Protein AF-R1FHX3-F1 (afdb_monomer_lite)

Radius of gyration: 27.89 Å; chains: 1; bounding box: 114×46×82 Å

Secondary structure (DSSP, 8-state):
-HHHHHHHHHHHHHHHHHS-HHHHHHHHHHHHHHHHHHHHHHHHHHHT-HHHHHHHHHSTTHHHHHHHHHHHHHIIIIIIIHHHHHHHHHSBTTTBPPB--TTS-TTB-----HHHHHHHHHHHHHHHHHHHHHHHHSTT-HHHHTTGGGS-GGG--HHHHH---HHHIIIIIIGGGHHHHHHH---HHHHHHHHHHHHHHHHHTT-GGGHHHHTTS-TTBPPHHHHHHHHHSTTS----SSB-HHHHHHHTTGGGTSPPPPP-----------S-----------------------------------------PPPPPP------------

pLDDT: mean 77.89, std 23.52, range [29.5, 98.25]

Organism: Emiliania huxleyi (NCBI:txid2903)

Sequence (334 aa):
MGVLFAAFACLTLMDAMWVDEALHERLALEGMMMAVSMLLLTALFECFSLSSVRHLRSMAGGKDLYQQGWWCNLYNAILIGVPMYVSVCSFPNFFIRRGAGPGGVEWSAGSLDVGEVTVTVLLHSLVYYLFHAAFHKVPGLFFVHQFHHRFRGRSVSPSTALAVSPLEFLLAYITAFGPGMVLFKPSRATLQASLVVVMGLNLLMHFPPVEDASRWLPRILVGTADHLSHHKHPGHKFSGHTLSYDYFAERLQLRALLPRPRPLCATVAQPRAGAGACQMRGEGPRRSLNGDYIVSGLRRGPVWPRTARHVKLGLRMMKPPDCSPVSVRQANLA

Foldseek 3Di:
DVVVVVVLVVLLVVLVVQDDPVLLVVLLVVLVVLLVVLLVVLVVLLVVLVQLLVVQCPDDCSVVLLVLLQVQSNCLSNVPRSSLSSSQLSDDPQQADFAQDVPRPRHDLHDADVVLLVVLLVQLQVQLLVLQLCLQFPPPNVVQAVSLLVQADSNQTSSSLSRGDNSCCVRNPSCSSVVSRRPVRYGNNSVSSSSVLQSVLQSQLRRVVCLVVQVPDDLQFRGVVNSNVCRHPPQQARGGRGTRVSVVCVVVVVVVVGRHRDDPDPPPPDPPPDDDDDDDDDDDDDDDDDDDDDPDDDDDDDDDDPPDDDDDDDDDDDDDDDDDDDDDDDDDDD

Structure (mmCIF, N/CA/C/O backbone):
data_AF-R1FHX3-F1
#
_entry.id   AF-R1FHX3-F1
#
loop_
_atom_site.group_PDB
_atom_site.id
_atom_site.type_symbol
_atom_site.label_atom_id
_atom_site.label_alt_id
_atom_site.label_comp_id
_atom_site.label_asym_id
_atom_site.label_entity_id
_atom_site.label_seq_id
_atom_site.pdbx_PDB_ins_code
_atom_site.Cartn_x
_atom_site.Cartn_y
_atom_site.Cartn_z
_atom_site.occupancy
_atom_site.B_iso_or_equiv
_atom_site.auth_seq_id
_atom_site.auth_comp_id
_atom_site.auth_asym_id
_atom_site.auth_atom_id
_atom_site.pdbx_PDB_model_num
ATOM 1 N N . MET A 1 1 ? 13.080 -11.836 13.623 1.00 49.12 1 MET A N 1
ATOM 2 C CA . MET A 1 1 ? 13.522 -10.460 13.300 1.00 49.12 1 MET A CA 1
ATOM 3 C C . MET A 1 1 ? 14.961 -10.429 12.809 1.00 49.12 1 MET A C 1
ATOM 5 O O . MET A 1 1 ? 15.153 -10.001 11.684 1.00 49.12 1 MET A O 1
ATOM 9 N N . GLY A 1 2 ? 15.940 -10.950 13.564 1.00 52.81 2 GLY A N 1
ATOM 10 C CA . GLY A 1 2 ? 17.355 -10.929 13.152 1.00 52.81 2 GLY A CA 1
ATOM 11 C C . GLY A 1 2 ? 17.646 -11.522 11.765 1.00 52.81 2 GLY A C 1
ATOM 12 O O . GLY A 1 2 ? 18.381 -10.916 11.007 1.00 52.81 2 GLY A O 1
ATOM 13 N N . VAL A 1 3 ? 17.005 -12.636 11.388 1.00 54.72 3 VAL A N 1
ATOM 14 C CA . VAL A 1 3 ? 17.244 -13.299 10.087 1.00 54.72 3 VAL A CA 1
ATOM 15 C C . VAL A 1 3 ? 16.726 -12.490 8.892 1.00 54.72 3 VAL A C 1
ATOM 17 O O . VAL A 1 3 ? 17.441 -12.341 7.913 1.00 54.72 3 VAL A O 1
ATOM 20 N N . LEU A 1 4 ? 15.517 -11.920 8.971 1.00 54.53 4 LEU A N 1
ATOM 21 C CA . LEU A 1 4 ? 14.979 -11.063 7.901 1.00 54.53 4 LEU A CA 1
ATOM 22 C C . LEU A 1 4 ? 15.788 -9.770 7.763 1.00 54.53 4 LEU A C 1
ATOM 24 O O . LEU A 1 4 ? 16.046 -9.325 6.653 1.00 54.53 4 LEU A O 1
ATOM 28 N N . PHE A 1 5 ? 16.222 -9.200 8.889 1.00 55.31 5 PHE A N 1
ATOM 29 C CA . PHE A 1 5 ? 17.060 -8.003 8.899 1.00 55.31 5 PHE A CA 1
ATOM 30 C C . PHE A 1 5 ? 18.466 -8.286 8.352 1.00 55.31 5 PHE A C 1
ATOM 32 O O . PHE A 1 5 ? 19.018 -7.458 7.641 1.00 55.31 5 PHE A O 1
ATOM 39 N N . ALA A 1 6 ? 19.021 -9.467 8.635 1.00 58.88 6 ALA A N 1
ATOM 40 C CA . ALA A 1 6 ? 20.295 -9.916 8.083 1.00 58.88 6 ALA A CA 1
ATOM 41 C C . ALA A 1 6 ? 20.196 -10.207 6.581 1.00 58.88 6 ALA A C 1
ATOM 43 O O . ALA A 1 6 ? 21.047 -9.755 5.830 1.00 58.88 6 ALA A O 1
ATOM 44 N N . ALA A 1 7 ? 19.138 -10.885 6.123 1.00 67.12 7 ALA A N 1
ATOM 45 C CA . ALA A 1 7 ? 18.900 -11.111 4.697 1.00 67.12 7 ALA A CA 1
ATOM 46 C C . ALA A 1 7 ? 18.725 -9.786 3.938 1.00 67.12 7 ALA A C 1
ATOM 48 O O . ALA A 1 7 ? 19.284 -9.617 2.859 1.00 67.12 7 ALA A O 1
ATOM 49 N N . PHE A 1 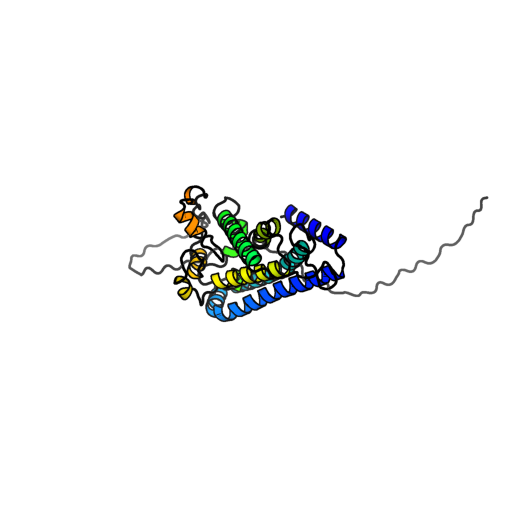8 ? 18.012 -8.828 4.535 1.00 64.06 8 PHE A N 1
ATOM 50 C CA . PHE A 1 8 ? 17.883 -7.471 4.013 1.00 64.06 8 PHE A CA 1
ATOM 51 C C . PHE A 1 8 ? 19.230 -6.743 3.958 1.00 64.06 8 PHE A C 1
ATOM 53 O O . PHE A 1 8 ? 19.601 -6.253 2.900 1.00 64.06 8 PHE A O 1
ATOM 60 N N . ALA A 1 9 ? 19.990 -6.733 5.057 1.00 64.62 9 ALA A N 1
ATOM 61 C CA . ALA A 1 9 ? 21.311 -6.112 5.101 1.00 64.62 9 ALA A CA 1
ATOM 62 C C . ALA A 1 9 ? 22.268 -6.742 4.074 1.00 64.62 9 ALA A C 1
ATOM 64 O O . ALA A 1 9 ? 23.009 -6.027 3.406 1.00 64.62 9 ALA A O 1
ATOM 65 N N . CYS A 1 10 ? 22.216 -8.064 3.896 1.00 68.94 10 CYS A N 1
ATOM 66 C CA . CYS A 1 10 ? 22.974 -8.766 2.865 1.00 68.94 10 CYS A CA 1
ATOM 67 C C . CYS A 1 10 ? 22.542 -8.345 1.459 1.00 68.94 10 CYS A C 1
ATOM 69 O O . CYS A 1 10 ? 23.411 -8.043 0.652 1.00 68.94 10 CYS A O 1
ATOM 71 N N . LEU A 1 11 ? 21.239 -8.264 1.171 1.00 66.81 11 LEU A N 1
ATOM 72 C CA . LEU A 1 11 ? 20.748 -7.801 -0.129 1.00 66.81 11 LEU A CA 1
ATOM 73 C C . LEU A 1 11 ? 21.176 -6.360 -0.414 1.00 66.81 11 LEU A C 1
ATOM 75 O O . LEU A 1 11 ? 21.698 -6.108 -1.491 1.00 66.81 11 LEU A O 1
ATOM 79 N N . THR A 1 12 ? 21.058 -5.444 0.552 1.00 63.31 12 THR A N 1
ATOM 80 C CA . THR A 1 12 ? 21.489 -4.046 0.374 1.00 63.31 12 THR A CA 1
ATOM 81 C C . THR A 1 12 ? 23.003 -3.909 0.219 1.00 63.31 12 THR A C 1
ATOM 83 O O . THR A 1 12 ? 23.466 -3.056 -0.532 1.00 63.31 12 THR A O 1
ATOM 86 N N . LEU A 1 13 ? 23.786 -4.742 0.915 1.00 65.56 13 LEU A N 1
ATOM 87 C CA . LEU A 1 13 ? 25.244 -4.764 0.769 1.00 65.56 13 LEU A CA 1
ATOM 88 C C . LEU A 1 13 ? 25.654 -5.335 -0.590 1.00 65.56 13 LEU A C 1
ATOM 90 O O . LEU A 1 13 ? 26.559 -4.800 -1.219 1.00 65.56 13 LEU A O 1
ATOM 94 N N . MET A 1 14 ? 24.977 -6.384 -1.062 1.00 67.88 14 MET A N 1
ATOM 95 C CA . MET A 1 14 ? 25.202 -6.931 -2.402 1.00 67.88 14 MET A CA 1
ATOM 96 C C . MET A 1 14 ? 24.849 -5.908 -3.487 1.00 67.88 14 MET A C 1
ATOM 98 O O . MET A 1 14 ? 25.597 -5.769 -4.450 1.00 67.88 14 MET A O 1
ATOM 102 N N . ASP A 1 15 ? 23.771 -5.152 -3.285 1.00 63.03 15 ASP A N 1
ATOM 103 C CA . ASP A 1 15 ? 23.345 -4.051 -4.151 1.00 63.03 15 ASP A CA 1
ATOM 104 C C . ASP A 1 15 ? 24.405 -2.955 -4.272 1.00 63.03 15 ASP A C 1
ATOM 106 O O . ASP A 1 15 ? 24.793 -2.570 -5.375 1.00 63.03 15 ASP A O 1
ATOM 110 N N . ALA A 1 16 ? 24.925 -2.492 -3.131 1.00 61.19 16 ALA A N 1
ATOM 111 C CA . ALA A 1 16 ? 25.949 -1.452 -3.075 1.00 61.19 16 ALA A CA 1
ATOM 112 C C . ALA A 1 16 ? 27.266 -1.869 -3.753 1.00 61.19 16 ALA A C 1
ATOM 114 O O . ALA A 1 16 ? 28.069 -1.015 -4.114 1.00 61.19 16 ALA A O 1
ATOM 115 N N . MET A 1 17 ? 27.498 -3.173 -3.926 1.00 66.31 17 MET A N 1
ATOM 116 C CA . MET A 1 17 ? 28.693 -3.699 -4.586 1.00 66.31 17 MET A CA 1
ATOM 117 C C . MET A 1 17 ? 28.540 -3.874 -6.103 1.00 66.31 17 MET A C 1
ATOM 119 O O . MET A 1 17 ? 29.552 -4.033 -6.782 1.00 66.31 17 MET A O 1
ATOM 123 N N . TRP A 1 18 ? 27.314 -3.901 -6.635 1.00 67.31 18 TRP A N 1
ATOM 124 C CA . TRP A 1 18 ? 27.041 -4.295 -8.028 1.00 67.31 18 TRP A CA 1
ATOM 125 C C . TRP A 1 18 ? 26.431 -3.195 -8.899 1.00 67.31 18 TRP A C 1
ATOM 127 O O . TRP A 1 18 ? 26.366 -3.353 -10.120 1.00 67.31 18 TRP A O 1
ATOM 137 N N . VAL A 1 19 ? 25.982 -2.096 -8.297 1.00 68.31 19 VAL A N 1
ATOM 138 C CA . VAL A 1 19 ? 25.275 -1.021 -8.994 1.00 68.31 19 VAL A CA 1
ATOM 139 C C . VAL A 1 19 ? 26.173 0.201 -9.153 1.00 68.31 19 VAL A C 1
ATOM 141 O O . VAL A 1 19 ? 26.831 0.621 -8.207 1.00 68.31 19 VAL A O 1
ATOM 144 N N . ASP A 1 20 ? 26.169 0.783 -10.354 1.00 82.00 20 ASP A N 1
ATOM 145 C CA . ASP A 1 20 ? 26.769 2.093 -10.623 1.00 82.00 20 ASP A CA 1
ATOM 146 C C . ASP A 1 20 ? 26.206 3.145 -9.651 1.00 82.00 20 ASP A C 1
ATOM 148 O O . ASP A 1 20 ? 24.987 3.257 -9.487 1.00 82.00 20 ASP A O 1
ATOM 152 N N . GLU A 1 21 ? 27.084 3.924 -9.017 1.00 84.94 21 GLU A N 1
ATOM 153 C CA . GLU A 1 21 ? 26.735 4.953 -8.032 1.00 84.94 21 GLU A CA 1
ATOM 154 C C . GLU A 1 21 ? 25.660 5.905 -8.578 1.00 84.94 21 GLU A C 1
ATOM 156 O O . GLU A 1 21 ? 24.655 6.163 -7.911 1.00 84.94 21 GLU A O 1
ATOM 161 N N . ALA A 1 22 ? 25.783 6.311 -9.847 1.00 86.56 22 ALA A N 1
ATOM 162 C CA . ALA A 1 22 ? 24.816 7.191 -10.501 1.00 86.56 22 ALA A CA 1
ATOM 163 C C . ALA A 1 22 ? 23.419 6.555 -10.646 1.00 86.56 22 ALA A C 1
ATOM 165 O O . ALA A 1 22 ? 22.391 7.239 -10.555 1.00 86.56 22 ALA A O 1
ATOM 166 N N . LEU A 1 23 ? 23.350 5.238 -10.869 1.00 83.75 23 LEU A N 1
ATOM 167 C CA . LEU A 1 23 ? 22.079 4.518 -10.893 1.00 83.75 23 LEU A CA 1
ATOM 168 C C . LEU A 1 23 ? 21.494 4.406 -9.484 1.00 83.75 23 LEU A C 1
ATOM 170 O O . LEU A 1 23 ? 20.292 4.626 -9.314 1.00 83.75 23 LEU A O 1
ATOM 174 N N . HIS A 1 24 ? 22.323 4.097 -8.488 1.00 87.62 24 HIS A N 1
ATOM 175 C CA . HIS A 1 24 ? 21.888 3.990 -7.098 1.00 87.62 24 HIS A CA 1
ATOM 176 C C . HIS A 1 24 ? 21.271 5.305 -6.606 1.00 87.62 24 HIS A C 1
ATOM 178 O O . HIS A 1 24 ? 20.155 5.302 -6.081 1.00 87.62 24 HIS A O 1
ATOM 184 N N . GLU A 1 25 ? 21.934 6.438 -6.855 1.00 90.50 25 GLU A N 1
ATOM 185 C CA . GLU A 1 25 ? 21.420 7.770 -6.519 1.00 90.50 25 GLU A CA 1
ATOM 186 C C . GLU A 1 25 ? 20.072 8.058 -7.191 1.00 90.50 25 GLU A C 1
ATOM 188 O O . GLU A 1 25 ? 19.131 8.530 -6.544 1.00 90.50 25 GLU A O 1
ATOM 193 N N . ARG A 1 26 ? 19.937 7.722 -8.480 1.00 90.81 26 ARG A N 1
ATOM 194 C CA . ARG A 1 26 ? 18.677 7.889 -9.217 1.00 90.81 26 ARG A CA 1
ATOM 195 C C . ARG A 1 26 ? 17.552 7.039 -8.625 1.00 90.81 26 ARG A C 1
ATOM 197 O O . ARG A 1 26 ? 16.441 7.540 -8.453 1.00 90.81 26 ARG A O 1
ATOM 204 N N . LEU A 1 27 ? 17.817 5.768 -8.320 1.00 91.94 27 LEU A N 1
ATOM 205 C CA . LEU A 1 27 ? 16.825 4.874 -7.717 1.00 91.94 27 LEU A CA 1
ATOM 206 C C . LEU A 1 27 ? 16.439 5.334 -6.307 1.00 91.94 27 LEU A C 1
ATOM 208 O O . LEU A 1 27 ? 15.259 5.286 -5.952 1.00 91.94 27 LEU A O 1
ATOM 212 N N . ALA A 1 28 ? 17.400 5.827 -5.523 1.00 94.38 28 ALA A N 1
ATOM 213 C CA . ALA A 1 28 ? 17.147 6.384 -4.199 1.00 94.38 28 ALA A CA 1
ATOM 214 C C . ALA A 1 28 ? 16.268 7.640 -4.278 1.00 94.38 28 ALA A C 1
ATOM 216 O O . ALA A 1 28 ? 15.314 7.769 -3.507 1.00 94.38 28 ALA A O 1
ATOM 217 N N . LEU A 1 29 ? 16.528 8.529 -5.244 1.00 95.88 29 LEU A N 1
ATOM 218 C CA . LEU A 1 29 ? 15.695 9.704 -5.494 1.00 95.88 29 LEU A CA 1
ATOM 219 C C . LEU A 1 29 ? 14.265 9.308 -5.883 1.00 95.88 29 LEU A C 1
ATOM 221 O O . LEU A 1 29 ? 13.309 9.864 -5.349 1.00 95.88 29 LEU A O 1
ATOM 225 N N . GLU A 1 30 ? 14.096 8.324 -6.766 1.00 94.75 30 GLU A N 1
ATOM 226 C CA . GLU A 1 30 ? 12.774 7.812 -7.145 1.00 94.75 30 GLU A CA 1
ATOM 227 C C . GLU A 1 30 ? 12.018 7.193 -5.974 1.00 94.75 30 GLU A C 1
ATOM 229 O O . GLU A 1 30 ? 10.853 7.530 -5.750 1.00 94.75 30 GLU A O 1
ATOM 234 N N . GLY A 1 31 ? 12.683 6.343 -5.191 1.00 96.25 31 GLY A N 1
ATOM 235 C CA . GLY A 1 31 ? 12.107 5.791 -3.969 1.00 96.25 31 GLY A CA 1
ATOM 236 C C . GLY A 1 31 ? 11.695 6.901 -2.999 1.00 96.25 31 GLY A C 1
ATOM 237 O O . GLY A 1 31 ? 10.594 6.859 -2.446 1.00 96.25 31 GLY A O 1
ATOM 238 N N . MET A 1 32 ? 12.534 7.928 -2.829 1.00 98.00 32 MET A N 1
ATOM 239 C CA . MET A 1 32 ? 12.235 9.078 -1.974 1.00 98.00 32 MET A CA 1
ATOM 240 C C . MET A 1 32 ? 11.032 9.874 -2.484 1.00 98.00 32 MET A C 1
ATOM 242 O O . MET A 1 32 ? 10.163 10.230 -1.689 1.00 98.00 32 MET A O 1
ATOM 246 N N . MET A 1 33 ? 10.933 10.116 -3.796 1.00 97.12 33 MET A N 1
ATOM 247 C CA . MET A 1 33 ? 9.768 10.770 -4.397 1.00 97.12 33 MET A CA 1
ATOM 248 C C . MET A 1 33 ? 8.490 9.984 -4.096 1.00 97.12 33 MET A C 1
ATOM 250 O O . MET A 1 33 ? 7.524 10.569 -3.614 1.00 97.12 33 MET A O 1
ATOM 254 N N . MET A 1 34 ? 8.504 8.659 -4.273 1.00 97.00 34 MET A N 1
ATOM 255 C CA . MET A 1 34 ? 7.362 7.796 -3.950 1.00 97.00 34 MET A CA 1
ATOM 256 C C . MET A 1 34 ? 6.976 7.872 -2.464 1.00 97.00 34 MET A C 1
ATOM 258 O O . MET A 1 34 ? 5.797 8.031 -2.136 1.00 97.00 34 MET A O 1
ATOM 262 N N . ALA A 1 35 ? 7.960 7.816 -1.561 1.00 97.69 35 ALA A N 1
ATOM 263 C CA . ALA A 1 35 ? 7.740 7.917 -0.119 1.00 97.69 35 ALA A CA 1
ATOM 264 C C . ALA A 1 35 ? 7.155 9.282 0.286 1.00 97.69 35 ALA A C 1
ATOM 266 O O . ALA A 1 35 ? 6.196 9.351 1.057 1.00 97.69 35 ALA A O 1
ATOM 267 N N . VAL A 1 36 ? 7.686 10.379 -0.258 1.00 97.94 36 VAL A N 1
ATOM 268 C CA . VAL A 1 36 ? 7.183 11.733 0.012 1.00 97.94 36 VAL A CA 1
ATOM 269 C C . VAL A 1 36 ? 5.780 11.913 -0.563 1.00 97.94 36 VAL A C 1
ATOM 271 O O . VAL A 1 36 ? 4.902 12.413 0.141 1.00 97.94 36 VAL A O 1
ATOM 274 N N . SER A 1 37 ? 5.522 11.456 -1.791 1.00 96.94 37 SER A N 1
ATOM 275 C CA . SER A 1 37 ? 4.187 11.488 -2.397 1.00 96.94 37 SER A CA 1
ATOM 276 C C . SER A 1 37 ? 3.159 10.731 -1.557 1.00 96.94 37 SER A C 1
ATOM 278 O O . SER A 1 37 ? 2.058 11.241 -1.351 1.00 96.94 37 SER A O 1
ATOM 280 N N . MET A 1 38 ? 3.521 9.568 -1.003 1.00 96.75 38 MET A N 1
ATOM 281 C CA . MET A 1 38 ? 2.673 8.827 -0.063 1.00 96.75 38 MET A CA 1
ATOM 282 C C . MET A 1 38 ? 2.320 9.658 1.167 1.00 96.75 38 MET A C 1
ATOM 284 O O . MET A 1 38 ? 1.146 9.766 1.530 1.00 96.75 38 MET A O 1
ATOM 288 N N . LEU A 1 39 ? 3.322 10.252 1.812 1.00 97.94 39 LEU A N 1
ATOM 289 C CA . LEU A 1 39 ? 3.130 11.037 3.031 1.00 97.94 39 LEU A CA 1
ATOM 290 C C . LEU A 1 39 ? 2.289 12.292 2.768 1.00 97.94 39 LEU A C 1
ATOM 292 O O . LEU A 1 39 ? 1.397 12.603 3.559 1.00 97.94 39 LEU A O 1
ATOM 296 N N . LEU A 1 40 ? 2.518 12.972 1.642 1.00 97.62 40 LEU A N 1
ATOM 297 C CA . LEU A 1 40 ? 1.740 14.139 1.227 1.00 97.62 40 LEU A CA 1
ATOM 298 C C . LEU A 1 40 ? 0.290 13.774 0.907 1.00 97.62 40 LEU A C 1
ATOM 300 O O . LEU A 1 40 ? -0.621 14.454 1.376 1.00 97.62 40 LEU A O 1
ATOM 304 N N . LEU A 1 41 ? 0.055 12.685 0.169 1.00 96.62 41 LEU A N 1
ATOM 305 C CA . LEU A 1 41 ? -1.301 12.224 -0.135 1.00 96.62 41 LEU A CA 1
ATOM 306 C C . LEU A 1 41 ? -2.043 11.803 1.140 1.00 96.62 41 LEU A C 1
ATOM 308 O O . LEU A 1 41 ? -3.213 12.136 1.321 1.00 96.62 41 LEU A O 1
ATOM 312 N N . THR A 1 42 ? -1.340 11.144 2.062 1.00 97.62 42 THR A N 1
ATOM 313 C CA . THR A 1 42 ? -1.873 10.802 3.386 1.00 97.62 42 THR A CA 1
ATOM 314 C C . THR A 1 42 ? -2.265 12.058 4.155 1.00 97.62 42 THR A C 1
ATOM 316 O O . THR A 1 42 ? -3.370 12.126 4.685 1.00 97.62 42 THR A O 1
ATOM 319 N N . ALA A 1 43 ? -1.397 13.075 4.188 1.00 97.81 43 ALA A N 1
ATOM 320 C CA . ALA A 1 43 ? -1.673 14.345 4.858 1.00 97.81 43 ALA A CA 1
ATOM 321 C C . ALA A 1 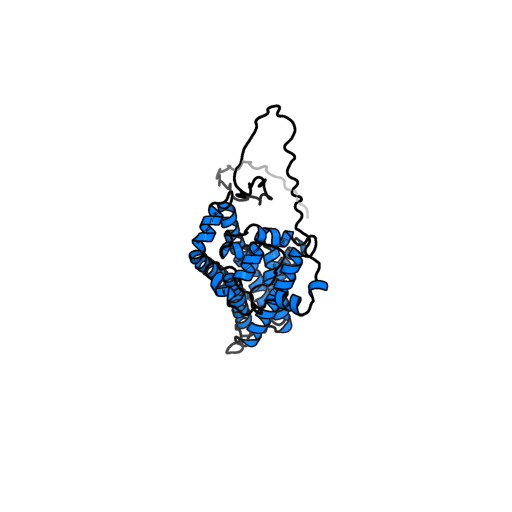43 ? -2.866 15.075 4.231 1.00 97.81 43 ALA A C 1
ATOM 323 O O . ALA A 1 43 ? -3.711 15.600 4.954 1.00 97.81 43 ALA A O 1
ATOM 324 N N . LEU A 1 44 ? -2.978 15.049 2.901 1.00 96.81 44 LEU A N 1
ATOM 325 C CA . LEU A 1 44 ? -4.116 15.611 2.185 1.00 96.81 44 LEU A CA 1
ATOM 326 C C . LEU A 1 44 ? -5.426 14.928 2.598 1.00 96.81 44 LEU A C 1
ATOM 328 O O . LEU A 1 44 ? -6.376 15.613 2.967 1.00 96.81 44 LEU A O 1
ATOM 332 N N . PHE A 1 45 ? -5.476 13.594 2.599 1.00 96.69 45 PHE A N 1
ATOM 333 C CA . PHE A 1 45 ? -6.664 12.842 3.024 1.00 96.69 45 PHE A CA 1
ATOM 334 C C . PHE A 1 45 ? -6.971 13.062 4.517 1.00 96.69 45 PHE A C 1
ATOM 336 O O . PHE A 1 45 ? -8.140 13.124 4.921 1.00 96.69 45 PHE A O 1
ATOM 343 N N . GLU A 1 46 ? -5.937 13.229 5.344 1.00 96.81 46 GLU A N 1
ATOM 344 C CA . GLU A 1 46 ? -6.070 13.531 6.770 1.00 96.81 46 GLU A CA 1
ATOM 345 C C . GLU A 1 46 ? -6.803 14.861 7.006 1.00 96.81 46 GLU A C 1
ATOM 347 O O . GLU A 1 46 ? -7.655 14.943 7.895 1.00 96.81 46 GLU A O 1
ATOM 352 N N . CYS A 1 47 ? -6.543 15.879 6.174 1.00 96.94 47 CYS A N 1
ATOM 353 C CA . CYS A 1 47 ? -7.222 17.181 6.229 1.00 96.94 47 CYS A CA 1
ATOM 354 C C . CYS A 1 47 ? -8.740 17.081 6.012 1.00 96.94 47 CYS A C 1
ATOM 356 O O . CYS A 1 47 ? -9.489 17.915 6.517 1.00 96.94 47 CYS A O 1
ATOM 358 N N . PHE A 1 48 ? -9.211 16.043 5.320 1.00 96.44 48 PHE A N 1
ATOM 359 C CA . PHE A 1 48 ? -10.639 15.764 5.146 1.00 96.44 48 PHE A CA 1
ATOM 360 C C . PHE A 1 48 ? -11.206 14.829 6.230 1.00 96.44 48 PHE A C 1
ATOM 362 O O . PHE A 1 48 ? -12.415 14.633 6.310 1.00 96.44 48 PHE A O 1
ATOM 369 N N . SER A 1 49 ? -10.353 14.285 7.103 1.00 95.38 49 SER A N 1
ATOM 370 C CA . SER A 1 49 ? -10.712 13.325 8.159 1.00 95.38 49 SER A CA 1
ATOM 371 C C . SER A 1 49 ? -10.529 13.899 9.573 1.00 95.38 49 SER A C 1
ATOM 373 O O . SER A 1 49 ? -10.349 13.161 10.545 1.00 95.38 49 SER A O 1
ATOM 375 N N . LEU A 1 50 ? -10.585 15.231 9.720 1.00 95.19 50 LEU A N 1
ATOM 376 C CA . LEU A 1 50 ? -10.306 15.929 10.985 1.00 95.19 50 LEU A CA 1
ATOM 377 C C . LEU A 1 50 ? -11.239 15.532 12.134 1.00 95.19 50 LEU A C 1
ATOM 379 O O . LEU A 1 50 ? -10.840 15.619 13.295 1.00 95.19 50 LEU A O 1
ATOM 383 N N . SER A 1 51 ? -12.468 15.101 11.843 1.00 94.31 51 SER A N 1
ATOM 384 C CA . SER A 1 51 ? -13.395 14.586 12.857 1.00 94.31 51 SER A CA 1
ATOM 385 C C . SER A 1 51 ? -12.836 13.331 13.538 1.00 94.31 51 SER A C 1
ATOM 387 O O . SER A 1 51 ? -12.769 13.296 14.770 1.00 94.31 51 SER A O 1
ATOM 389 N N . SER A 1 52 ? -12.340 12.362 12.761 1.00 94.06 52 SER A N 1
ATOM 390 C CA . SER A 1 52 ? -11.667 11.159 13.271 1.00 94.06 52 SER A CA 1
ATOM 391 C C . SER A 1 52 ? -10.400 11.506 14.053 1.00 94.06 52 SER A C 1
ATOM 393 O O . SER A 1 52 ? -10.173 10.970 15.138 1.00 94.06 52 SER A O 1
ATOM 395 N N . VAL A 1 53 ? -9.604 12.465 13.564 1.00 95.69 53 VAL A N 1
ATOM 396 C CA . VAL A 1 53 ? -8.375 12.916 14.245 1.00 95.69 53 VAL A CA 1
ATOM 397 C C . VAL A 1 53 ? -8.679 13.560 15.595 1.00 95.69 53 VAL A C 1
ATOM 399 O O . VAL A 1 53 ? -8.032 13.246 16.597 1.00 95.69 53 VAL A O 1
ATOM 402 N N . ARG A 1 54 ? -9.668 14.460 15.649 1.00 96.19 54 ARG A N 1
ATOM 403 C CA . ARG A 1 54 ? -10.104 15.101 16.900 1.00 96.19 54 ARG A CA 1
ATOM 404 C C . ARG A 1 54 ? -10.614 14.061 17.889 1.00 96.19 54 ARG A C 1
ATOM 406 O O . ARG A 1 54 ? -10.239 14.122 19.059 1.00 96.19 54 ARG A O 1
ATOM 413 N N . HIS A 1 55 ? -11.400 13.094 17.415 1.00 95.38 55 HIS A N 1
ATOM 414 C CA . HIS A 1 55 ? -11.884 12.002 18.249 1.00 95.38 55 HIS A CA 1
ATOM 415 C C . HIS A 1 55 ? -10.722 11.185 18.827 1.00 95.38 55 HIS A C 1
ATOM 417 O O . HIS A 1 55 ? -10.602 11.094 20.049 1.00 95.38 55 HIS A O 1
ATOM 423 N N . LEU A 1 56 ? -9.802 10.702 17.986 1.00 95.19 56 LEU A N 1
ATOM 424 C CA . LEU A 1 56 ? -8.623 9.958 18.431 1.00 95.19 56 LEU A CA 1
ATOM 425 C C . LEU A 1 56 ? -7.822 10.736 19.476 1.00 95.19 56 LEU A C 1
ATOM 427 O O . LEU A 1 56 ? -7.526 10.214 20.547 1.00 95.19 56 LEU A O 1
ATOM 431 N N . ARG A 1 57 ? -7.506 12.004 19.202 1.00 96.44 57 ARG A N 1
ATOM 432 C CA . ARG A 1 57 ? -6.694 12.838 20.102 1.00 96.44 57 ARG A CA 1
ATOM 433 C C . ARG A 1 57 ? -7.387 13.180 21.421 1.00 96.44 57 ARG A C 1
ATOM 435 O O . ARG A 1 57 ? -6.692 13.596 22.348 1.00 96.44 57 ARG A O 1
ATOM 442 N N . SER A 1 58 ? -8.709 13.034 21.499 1.00 96.06 58 SER A N 1
ATOM 443 C CA . SER A 1 58 ? -9.483 13.237 22.729 1.00 96.06 58 SER A CA 1
ATOM 444 C C . SER A 1 58 ? -9.439 12.030 23.675 1.00 96.06 58 SER A C 1
ATOM 446 O O . SER A 1 58 ? -9.654 12.187 24.874 1.00 96.06 58 SER A O 1
ATOM 448 N N . MET A 1 59 ? -9.110 10.836 23.165 1.00 94.56 59 MET A N 1
ATOM 449 C CA . MET A 1 59 ? -8.982 9.624 23.976 1.00 94.56 59 MET A CA 1
ATOM 450 C C . MET A 1 59 ? -7.738 9.668 24.878 1.00 94.56 59 MET A C 1
ATOM 452 O O . MET A 1 59 ? -6.721 10.287 24.546 1.00 94.56 59 MET A O 1
ATOM 456 N N . ALA A 1 60 ? -7.775 8.947 26.002 1.00 94.50 60 ALA A N 1
ATOM 457 C CA . ALA A 1 60 ? -6.616 8.786 26.880 1.00 94.50 60 ALA A CA 1
ATOM 458 C C . ALA A 1 60 ? -5.426 8.164 26.117 1.00 94.50 60 ALA A C 1
ATOM 460 O O . ALA A 1 60 ? -5.539 7.082 25.545 1.00 94.50 60 ALA A O 1
ATOM 461 N N . GLY A 1 61 ? -4.285 8.863 26.079 1.00 94.75 61 GLY A N 1
ATOM 462 C CA . GLY A 1 61 ? -3.104 8.459 25.296 1.00 94.75 61 GLY A CA 1
ATOM 463 C C . GLY A 1 61 ? -3.243 8.633 23.773 1.00 94.75 61 GLY A C 1
ATOM 464 O O . GLY A 1 61 ? -2.336 8.273 23.024 1.00 94.75 61 GLY A O 1
ATOM 465 N N . GLY A 1 62 ? -4.351 9.205 23.295 1.00 95.44 62 GLY A N 1
ATOM 466 C CA . GLY A 1 62 ? -4.660 9.330 21.871 1.00 95.44 62 GLY A CA 1
ATOM 467 C C . GLY A 1 62 ? -3.726 10.260 21.094 1.00 95.44 62 GLY A C 1
ATOM 468 O O . GLY A 1 62 ? -3.442 10.008 19.927 1.00 95.44 62 GLY A O 1
ATOM 469 N N . LYS A 1 63 ? -3.186 11.306 21.737 1.00 96.88 63 LYS A N 1
ATOM 470 C CA . LYS A 1 63 ? -2.178 12.197 21.128 1.00 96.88 63 LYS A CA 1
ATOM 471 C C . LYS A 1 63 ? -0.878 11.451 20.813 1.00 96.88 63 LYS A C 1
ATOM 473 O O . LYS A 1 63 ? -0.369 11.570 19.702 1.00 96.88 63 LYS A O 1
ATOM 478 N N . ASP A 1 64 ? -0.393 10.651 21.761 1.00 97.00 64 ASP A N 1
ATOM 479 C CA . ASP A 1 64 ? 0.819 9.845 21.586 1.00 97.00 64 ASP A CA 1
ATOM 480 C C . ASP A 1 64 ? 0.602 8.760 20.532 1.00 97.00 64 ASP A C 1
ATOM 482 O O . ASP A 1 64 ? 1.492 8.480 19.731 1.00 97.00 64 ASP A O 1
ATOM 486 N N . LEU A 1 65 ? -0.591 8.156 20.514 1.00 95.69 65 LEU A N 1
ATOM 487 C CA . LEU A 1 65 ? -0.964 7.149 19.525 1.00 95.69 65 LEU A CA 1
ATOM 488 C C . LEU A 1 65 ? -1.052 7.747 18.111 1.00 95.69 65 LEU A C 1
ATOM 490 O O . LEU A 1 65 ? -0.548 7.153 17.163 1.00 95.69 65 LEU A O 1
ATOM 494 N N . TYR A 1 66 ? -1.612 8.950 17.972 1.00 97.38 66 TYR A N 1
ATOM 495 C CA . TYR A 1 66 ? -1.634 9.690 16.709 1.00 97.38 66 TYR A CA 1
ATOM 496 C C . TYR A 1 66 ? -0.221 10.017 16.204 1.00 97.38 66 TYR A C 1
ATOM 498 O O . TYR A 1 66 ? 0.093 9.800 15.035 1.00 97.38 66 TYR A O 1
ATOM 506 N N . GLN A 1 67 ? 0.660 10.483 17.095 1.00 97.69 67 GLN A N 1
ATOM 507 C CA . GLN A 1 67 ? 2.058 10.752 16.753 1.00 97.69 67 GLN A CA 1
ATOM 508 C C . GLN A 1 67 ? 2.808 9.472 16.356 1.00 97.69 67 GLN A C 1
ATOM 510 O O . GLN A 1 67 ? 3.584 9.493 15.402 1.00 97.69 67 GLN A O 1
ATOM 515 N N . GLN A 1 68 ? 2.555 8.356 17.049 1.00 96.81 68 GLN A N 1
ATOM 516 C CA . GLN A 1 68 ? 3.084 7.043 16.666 1.00 96.81 68 GLN A CA 1
ATOM 517 C C . GLN A 1 68 ? 2.640 6.653 15.254 1.00 96.81 68 GLN A C 1
ATOM 519 O O . GLN A 1 68 ? 3.458 6.128 14.509 1.00 96.81 68 GLN A O 1
ATOM 524 N N . GLY A 1 69 ? 1.394 6.949 14.871 1.00 96.81 69 GLY A N 1
ATOM 525 C CA . GLY A 1 69 ? 0.896 6.676 13.523 1.00 96.81 69 GLY A CA 1
ATOM 526 C C . GLY A 1 69 ? 1.727 7.361 12.437 1.00 96.81 69 GLY A C 1
ATOM 527 O O . GLY A 1 69 ? 2.275 6.702 11.556 1.00 96.81 69 GLY A O 1
ATOM 528 N N . TRP A 1 70 ? 1.924 8.675 12.567 1.00 98.19 70 TRP A N 1
ATOM 529 C CA . TRP A 1 70 ? 2.777 9.440 11.653 1.00 98.19 70 TRP A CA 1
ATOM 530 C C . TRP A 1 70 ? 4.231 8.976 11.650 1.00 98.19 70 TRP A C 1
ATOM 532 O O . TRP A 1 70 ? 4.845 8.888 10.587 1.00 98.19 70 TRP A O 1
ATOM 542 N N . TRP A 1 71 ? 4.778 8.656 12.823 1.00 98.06 71 TRP A N 1
ATOM 543 C CA . TRP A 1 71 ? 6.147 8.161 12.919 1.00 98.06 71 TRP A CA 1
ATOM 544 C C . TRP A 1 71 ? 6.319 6.813 12.217 1.00 98.06 71 TRP A C 1
ATOM 546 O O . TRP A 1 71 ? 7.294 6.628 11.495 1.00 98.06 71 TRP A O 1
ATOM 556 N N . CYS A 1 72 ? 5.360 5.897 12.368 1.00 97.50 72 CYS A N 1
ATOM 557 C CA . CYS A 1 72 ? 5.358 4.628 11.648 1.00 97.50 72 CYS A CA 1
ATOM 558 C C . CYS A 1 72 ? 5.279 4.835 10.134 1.00 97.50 72 CYS A C 1
ATOM 560 O O . CYS A 1 72 ? 6.040 4.197 9.415 1.00 97.50 72 CYS A O 1
ATOM 562 N N . ASN A 1 73 ? 4.441 5.755 9.648 1.00 98.06 73 ASN A N 1
ATOM 563 C CA . ASN A 1 73 ? 4.361 6.052 8.214 1.00 98.06 73 ASN A CA 1
ATOM 564 C C . ASN A 1 73 ? 5.688 6.590 7.673 1.00 98.06 73 ASN A C 1
ATOM 566 O O . ASN A 1 73 ? 6.163 6.111 6.649 1.00 98.06 73 ASN A O 1
ATOM 570 N N . LEU A 1 74 ? 6.313 7.537 8.380 1.00 98.25 74 LEU A N 1
ATOM 571 C CA . LEU A 1 74 ? 7.617 8.083 8.003 1.00 98.25 74 LEU A CA 1
ATOM 572 C C . LEU A 1 74 ? 8.696 6.992 7.997 1.00 98.25 74 LEU A C 1
ATOM 574 O O . LEU A 1 74 ? 9.432 6.852 7.023 1.00 98.25 74 LEU A O 1
ATOM 578 N N . TYR A 1 75 ? 8.771 6.211 9.077 1.00 97.88 75 TYR A N 1
ATOM 579 C CA . TYR A 1 75 ? 9.748 5.139 9.240 1.00 97.88 75 TYR A CA 1
ATOM 580 C C . TYR A 1 75 ? 9.595 4.078 8.146 1.00 97.88 75 TYR A C 1
ATOM 582 O O . TYR A 1 75 ? 10.563 3.740 7.472 1.00 97.88 75 TYR A O 1
ATOM 590 N N . ASN A 1 76 ? 8.375 3.589 7.927 1.00 97.88 76 ASN A N 1
ATOM 591 C CA . ASN A 1 76 ? 8.100 2.563 6.930 1.00 97.88 76 ASN A CA 1
ATOM 592 C C . ASN A 1 76 ? 8.341 3.088 5.511 1.00 97.88 76 ASN A C 1
ATOM 594 O O . ASN A 1 76 ? 9.025 2.424 4.741 1.00 97.88 76 ASN A O 1
ATOM 598 N N . ALA A 1 77 ? 7.848 4.280 5.163 1.00 97.31 77 ALA A N 1
ATOM 599 C CA . ALA A 1 77 ? 7.993 4.816 3.810 1.00 97.31 77 ALA A CA 1
ATOM 600 C C . ALA A 1 77 ? 9.453 5.152 3.470 1.00 97.31 77 ALA A C 1
ATOM 602 O O . ALA A 1 77 ? 9.940 4.760 2.413 1.00 97.31 77 ALA A O 1
ATOM 603 N N . ILE A 1 78 ? 10.164 5.840 4.370 1.00 97.25 78 ILE A N 1
ATOM 604 C CA . ILE A 1 78 ? 11.519 6.331 4.090 1.00 97.25 78 ILE A CA 1
ATOM 605 C C . ILE A 1 78 ? 12.572 5.274 4.412 1.00 97.25 78 ILE A C 1
ATOM 607 O O . ILE A 1 78 ? 13.368 4.920 3.550 1.00 97.25 78 ILE A O 1
ATOM 611 N N . LEU A 1 79 ? 12.595 4.764 5.645 1.00 95.94 79 LEU A N 1
ATOM 612 C CA . LEU A 1 79 ? 13.706 3.930 6.117 1.00 95.94 79 LEU A CA 1
ATOM 613 C C . LEU A 1 79 ? 13.603 2.471 5.672 1.00 95.94 79 LEU A C 1
ATOM 615 O O . LEU A 1 79 ? 14.615 1.778 5.664 1.00 95.94 79 LEU A O 1
ATOM 619 N N . ILE A 1 80 ? 12.410 2.003 5.299 1.00 95.38 80 ILE A N 1
ATOM 620 C CA . ILE A 1 80 ? 12.220 0.657 4.741 1.00 95.38 80 ILE A CA 1
ATOM 621 C C . ILE A 1 80 ? 11.873 0.736 3.255 1.00 95.38 80 ILE A C 1
ATOM 623 O O . ILE A 1 80 ? 12.489 0.048 2.446 1.00 95.38 80 ILE A O 1
ATOM 627 N N . GLY A 1 81 ? 10.909 1.578 2.885 1.00 96.00 81 GLY A N 1
ATOM 628 C CA . GLY A 1 81 ? 10.388 1.667 1.525 1.00 96.00 81 GLY A CA 1
ATOM 629 C C . GLY A 1 81 ? 11.444 2.082 0.505 1.00 96.00 81 GLY A C 1
ATOM 630 O O . GLY A 1 81 ? 11.579 1.403 -0.510 1.00 96.00 81 GLY A O 1
ATOM 631 N N . VAL A 1 82 ? 12.232 3.129 0.782 1.00 96.50 82 VAL A N 1
ATOM 632 C CA . VAL A 1 82 ? 13.271 3.600 -0.154 1.00 96.50 82 VAL A CA 1
ATOM 633 C C . VAL A 1 82 ? 14.359 2.541 -0.370 1.00 96.50 82 VAL A C 1
ATOM 635 O O . VAL A 1 82 ? 14.566 2.171 -1.526 1.00 96.50 82 VAL A O 1
ATOM 638 N N . PRO A 1 83 ? 14.998 1.964 0.671 1.00 94.00 83 PRO A N 1
ATOM 639 C CA . PRO A 1 83 ? 15.967 0.888 0.460 1.00 94.00 83 PRO A CA 1
ATOM 640 C C . PRO A 1 83 ? 15.396 -0.336 -0.259 1.00 94.00 83 PRO A C 1
ATOM 642 O O . PRO A 1 83 ? 16.080 -0.927 -1.092 1.00 94.00 83 PRO A O 1
ATOM 645 N N . MET A 1 84 ? 14.146 -0.717 0.028 1.00 93.12 84 MET A N 1
ATOM 646 C CA . MET A 1 84 ? 13.499 -1.845 -0.647 1.00 93.12 84 MET A CA 1
ATOM 647 C C . MET A 1 84 ? 13.206 -1.550 -2.116 1.00 93.12 84 MET A C 1
ATOM 649 O O . MET A 1 84 ? 13.384 -2.433 -2.951 1.00 93.12 84 MET A O 1
ATOM 653 N N . TYR A 1 85 ? 12.793 -0.325 -2.443 1.00 94.25 85 TYR A N 1
ATOM 654 C CA . TYR A 1 85 ? 12.603 0.103 -3.826 1.00 94.25 85 TYR A CA 1
ATOM 655 C C . TYR A 1 85 ? 13.918 0.049 -4.607 1.00 94.25 85 TYR A C 1
ATOM 657 O O . TYR A 1 85 ? 13.948 -0.519 -5.699 1.00 94.25 85 TYR A O 1
ATOM 665 N N . VAL A 1 86 ? 14.999 0.584 -4.023 1.00 92.06 86 VAL A N 1
ATOM 666 C CA . VAL A 1 86 ? 16.346 0.510 -4.605 1.00 92.06 86 VAL A CA 1
ATOM 667 C C . VAL A 1 86 ? 16.730 -0.949 -4.825 1.00 92.06 86 VAL A C 1
ATOM 669 O O . VAL A 1 86 ? 16.933 -1.329 -5.969 1.00 92.06 86 VAL A O 1
ATOM 672 N N . SER A 1 87 ? 16.663 -1.779 -3.779 1.00 88.44 87 SER A N 1
ATOM 673 C CA . SER A 1 87 ? 16.987 -3.214 -3.847 1.00 88.44 87 SER A CA 1
ATOM 674 C C . SER A 1 87 ? 16.249 -3.917 -4.985 1.00 88.44 87 SER A C 1
ATOM 676 O O . SER A 1 87 ? 16.849 -4.565 -5.833 1.00 88.44 87 SER A O 1
ATOM 678 N N . VAL A 1 88 ? 14.928 -3.760 -5.065 1.00 89.50 88 VAL A N 1
ATOM 679 C CA . VAL A 1 88 ? 14.122 -4.392 -6.119 1.00 89.50 88 VAL A CA 1
ATOM 680 C C . VAL A 1 88 ? 14.529 -3.914 -7.516 1.00 89.50 88 VAL A C 1
ATOM 682 O O . VAL A 1 88 ? 14.588 -4.721 -8.446 1.00 89.50 88 VAL A O 1
ATOM 685 N N . CYS A 1 89 ? 14.812 -2.620 -7.676 1.00 89.25 89 CYS A N 1
ATOM 686 C CA . CYS A 1 89 ? 15.154 -2.037 -8.971 1.00 89.25 89 CYS A CA 1
ATOM 687 C C . CYS A 1 89 ? 16.617 -2.266 -9.389 1.00 89.25 89 CYS A C 1
ATOM 689 O O . CYS A 1 89 ? 16.931 -2.187 -10.578 1.00 89.25 89 CYS A O 1
ATOM 691 N N . SER A 1 90 ? 17.496 -2.570 -8.440 1.00 84.88 90 SER A N 1
ATOM 692 C CA . SER A 1 90 ? 18.912 -2.870 -8.656 1.00 84.88 90 SER A CA 1
ATOM 693 C C . SER A 1 90 ? 19.183 -4.299 -9.125 1.00 84.88 90 SER A C 1
ATOM 695 O O . SER A 1 90 ? 20.253 -4.557 -9.672 1.00 84.88 90 SER A O 1
ATOM 697 N N . PHE A 1 91 ? 18.217 -5.217 -8.981 1.00 80.88 91 PHE A N 1
ATOM 698 C CA . PHE A 1 91 ? 18.290 -6.588 -9.507 1.00 80.88 91 PHE A CA 1
ATOM 699 C C . PHE A 1 91 ? 17.425 -6.763 -10.770 1.00 80.88 91 PHE A C 1
ATOM 701 O O . PHE A 1 91 ? 16.415 -7.493 -10.757 1.00 80.88 91 PHE A O 1
ATOM 708 N N . PRO A 1 92 ? 17.794 -6.119 -11.897 1.00 70.38 92 PRO A N 1
ATOM 709 C CA . PRO A 1 92 ? 17.091 -6.316 -13.148 1.00 70.38 92 PRO A CA 1
ATOM 710 C C . PRO A 1 92 ? 17.207 -7.776 -13.598 1.00 70.38 92 PRO A C 1
ATOM 712 O O . PRO A 1 92 ? 18.209 -8.444 -13.354 1.00 70.38 92 PRO A O 1
ATOM 715 N N . ASN A 1 93 ? 16.178 -8.259 -14.292 1.00 72.56 93 ASN A N 1
ATOM 716 C CA . ASN A 1 93 ? 15.967 -9.640 -14.748 1.00 72.56 93 ASN A CA 1
ATOM 717 C C . ASN A 1 93 ? 15.454 -10.620 -13.687 1.00 72.56 93 ASN A C 1
ATOM 719 O O . ASN A 1 93 ? 14.880 -11.644 -14.077 1.00 72.56 93 ASN A O 1
ATOM 723 N N . PHE A 1 94 ? 15.585 -10.310 -12.391 1.00 79.94 94 PHE A N 1
ATOM 724 C CA . PHE A 1 94 ? 14.930 -11.088 -11.338 1.00 79.94 94 PHE A CA 1
ATOM 725 C C . PHE A 1 94 ? 13.558 -10.504 -10.984 1.00 79.94 94 PHE A C 1
ATOM 727 O O . PHE A 1 94 ? 12.555 -11.202 -11.127 1.00 79.94 94 PHE A O 1
ATOM 734 N N . PHE A 1 95 ? 13.503 -9.223 -10.599 1.00 83.62 95 PHE A N 1
ATOM 735 C CA . PHE A 1 95 ? 12.254 -8.576 -10.168 1.00 83.62 95 PHE A CA 1
ATOM 736 C C . PHE A 1 95 ? 11.642 -7.624 -11.196 1.00 83.62 95 PHE A C 1
ATOM 738 O O . PHE A 1 95 ? 10.424 -7.475 -11.240 1.00 83.62 95 PHE A O 1
ATOM 745 N N . ILE A 1 96 ? 12.467 -6.973 -12.015 1.00 85.75 96 ILE A N 1
ATOM 746 C CA . ILE A 1 96 ? 12.012 -5.993 -13.008 1.00 85.75 96 ILE A CA 1
ATOM 747 C C . ILE A 1 96 ? 12.671 -6.239 -14.365 1.00 85.75 96 ILE A C 1
ATOM 749 O O . ILE A 1 96 ? 13.805 -6.725 -14.443 1.00 85.75 96 ILE A O 1
ATOM 753 N N . ARG A 1 97 ? 11.973 -5.902 -15.451 1.00 87.31 97 ARG A N 1
ATOM 754 C CA . ARG A 1 97 ? 12.536 -5.933 -16.809 1.00 87.31 97 ARG A CA 1
ATOM 755 C C . ARG A 1 97 ? 13.395 -4.690 -17.040 1.00 87.31 97 ARG A C 1
ATOM 757 O O . ARG A 1 97 ? 12.984 -3.580 -16.698 1.00 87.31 97 ARG A O 1
ATOM 764 N N . ARG A 1 98 ? 14.571 -4.863 -17.658 1.00 75.31 98 ARG A N 1
ATOM 765 C CA . ARG A 1 98 ? 15.401 -3.731 -18.110 1.00 75.31 98 ARG A CA 1
ATOM 766 C C . ARG A 1 98 ? 14.648 -2.923 -19.161 1.00 75.31 98 ARG A C 1
ATOM 768 O O . ARG A 1 98 ? 14.107 -3.487 -20.111 1.00 75.31 98 ARG A O 1
ATOM 775 N N . GLY A 1 99 ? 14.616 -1.606 -18.995 1.00 66.31 99 GLY A N 1
ATOM 776 C CA . GLY A 1 99 ? 14.095 -0.712 -20.018 1.00 66.31 99 GLY A CA 1
ATOM 777 C C . GLY A 1 99 ? 15.182 -0.380 -21.034 1.00 66.31 99 GLY A C 1
ATOM 778 O O . GLY A 1 99 ? 16.221 0.155 -20.655 1.00 66.31 99 GLY A O 1
ATOM 779 N N . ALA A 1 100 ? 14.929 -0.599 -22.323 1.00 57.91 100 ALA A N 1
ATOM 780 C CA . ALA A 1 100 ? 15.777 -0.050 -23.378 1.00 57.91 100 ALA A CA 1
ATOM 781 C C . ALA A 1 100 ? 15.506 1.460 -23.515 1.00 57.91 100 ALA A C 1
ATOM 783 O O . ALA A 1 100 ? 14.428 1.863 -23.952 1.00 57.91 100 ALA A O 1
ATOM 784 N N . GLY A 1 101 ? 16.451 2.301 -23.087 1.00 55.66 101 GLY A N 1
ATOM 785 C CA . GLY A 1 101 ? 16.363 3.747 -23.288 1.00 55.66 101 GLY A CA 1
ATOM 786 C C . GLY A 1 101 ? 16.680 4.159 -24.731 1.00 55.66 101 GLY A C 1
ATOM 787 O O . GLY A 1 101 ? 17.329 3.397 -25.457 1.00 55.66 101 GLY A O 1
ATOM 788 N N . PRO A 1 102 ? 16.288 5.377 -25.155 1.00 44.69 102 PRO A N 1
ATOM 789 C CA . PRO A 1 102 ? 16.790 5.962 -26.396 1.00 44.69 102 PRO A CA 1
ATOM 790 C C . PRO A 1 102 ? 18.326 5.955 -26.378 1.00 44.69 102 PRO A C 1
ATOM 792 O O . PRO A 1 102 ? 18.933 6.462 -25.437 1.00 44.69 102 PRO A O 1
ATOM 795 N N . GLY A 1 103 ? 18.953 5.337 -27.383 1.00 54.06 103 GLY A N 1
ATOM 796 C CA . GLY A 1 103 ? 20.414 5.212 -27.470 1.00 54.06 103 GLY A CA 1
ATOM 797 C C . GLY A 1 103 ? 21.029 3.987 -26.779 1.00 54.06 103 GLY A C 1
ATOM 798 O O . GLY A 1 103 ? 22.242 3.947 -26.615 1.00 54.06 103 GLY A O 1
ATOM 799 N N . GLY A 1 104 ? 20.234 2.988 -26.372 1.00 52.22 104 GLY A N 1
ATOM 800 C CA . GLY A 1 104 ? 20.761 1.727 -25.823 1.00 52.22 104 GLY A CA 1
ATOM 801 C C . GLY A 1 104 ? 21.182 1.795 -24.352 1.00 52.22 104 GLY A C 1
ATOM 802 O O . GLY A 1 104 ? 21.768 0.847 -23.838 1.00 52.22 104 GLY A O 1
ATOM 803 N N . VAL A 1 105 ? 20.859 2.887 -23.652 1.00 54.62 105 VAL A N 1
ATOM 804 C CA . VAL A 1 105 ? 21.089 2.996 -22.207 1.00 54.62 105 VAL A CA 1
ATOM 805 C C . VAL A 1 105 ? 20.131 2.035 -21.490 1.00 54.62 105 VAL A C 1
ATOM 807 O O . VAL A 1 105 ? 18.926 2.286 -21.420 1.00 54.62 105 VAL A O 1
ATOM 810 N N . GLU A 1 106 ? 20.668 0.929 -20.965 1.00 59.72 106 GLU A N 1
ATOM 811 C CA . GLU A 1 106 ? 19.946 -0.200 -20.335 1.00 59.72 106 GLU A CA 1
ATOM 812 C C . GLU A 1 106 ? 19.151 0.151 -19.054 1.00 59.72 106 GLU A C 1
ATOM 814 O O . GLU A 1 106 ? 18.518 -0.718 -18.449 1.00 59.72 106 GLU A O 1
ATOM 819 N N . TRP A 1 107 ? 19.157 1.419 -18.633 1.00 61.62 107 TRP A N 1
ATOM 820 C CA . TRP A 1 107 ? 18.658 1.875 -17.330 1.00 61.62 107 TRP A CA 1
ATOM 821 C C . TRP A 1 107 ? 17.473 2.846 -17.402 1.00 61.62 107 TRP A C 1
ATOM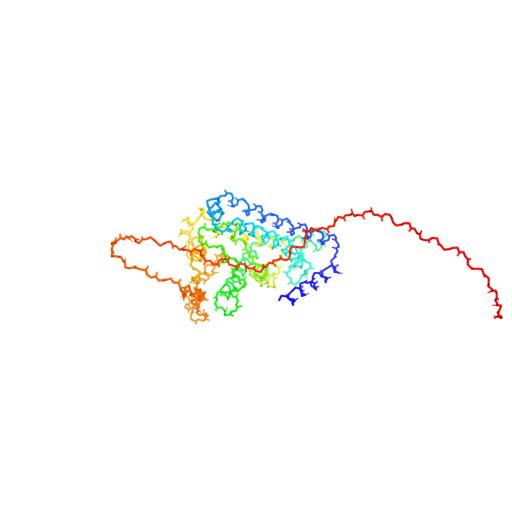 823 O O . TRP A 1 107 ? 17.189 3.562 -16.435 1.00 61.62 107 TRP A O 1
ATOM 833 N N . SER A 1 108 ? 16.763 2.890 -18.534 1.00 69.00 108 SER A N 1
ATOM 834 C CA . SER A 1 108 ? 15.517 3.662 -18.619 1.00 69.00 108 SER A CA 1
ATOM 835 C C . SER A 1 108 ? 14.423 3.057 -17.731 1.00 69.00 108 SER A C 1
ATOM 837 O O . SER A 1 108 ? 14.435 1.864 -17.424 1.00 69.00 108 SER A O 1
ATOM 839 N N . ALA A 1 109 ? 13.433 3.870 -17.349 1.00 74.00 109 ALA A N 1
ATOM 840 C CA . ALA A 1 109 ? 12.284 3.390 -16.580 1.00 74.00 109 ALA A CA 1
ATOM 841 C C . ALA A 1 109 ? 11.440 2.336 -17.339 1.00 74.00 109 ALA A C 1
ATOM 843 O O . ALA A 1 109 ? 10.611 1.651 -16.736 1.00 74.00 109 ALA A O 1
ATOM 844 N N . GLY A 1 110 ? 11.673 2.180 -18.647 1.00 82.25 110 GLY A N 1
ATOM 845 C CA . GLY A 1 110 ? 10.862 1.371 -19.547 1.00 82.25 110 GLY A CA 1
ATOM 846 C C . GLY A 1 110 ? 9.503 2.009 -19.835 1.00 82.25 110 GLY A C 1
ATOM 847 O O . GLY A 1 110 ? 9.179 3.094 -19.351 1.00 82.25 110 GLY A O 1
ATOM 848 N N . SER A 1 111 ? 8.704 1.334 -20.656 1.00 86.75 111 SER A N 1
ATOM 849 C CA . SER A 1 111 ? 7.338 1.753 -20.961 1.00 86.75 111 SER A CA 1
ATOM 850 C C . SER A 1 111 ? 6.380 1.352 -19.844 1.00 86.75 111 SER A C 1
ATOM 852 O O . SER A 1 111 ? 6.493 0.264 -19.276 1.00 86.75 111 SER A O 1
ATOM 854 N N . LEU A 1 112 ? 5.417 2.223 -19.559 1.00 92.56 112 LEU A N 1
ATOM 855 C CA . LEU A 1 112 ? 4.259 1.888 -18.741 1.00 92.56 112 LEU A CA 1
ATOM 856 C C . LEU A 1 112 ? 3.368 0.895 -19.499 1.00 92.56 112 LEU A C 1
ATOM 858 O O . LEU A 1 112 ? 2.987 1.163 -20.637 1.00 92.56 112 LEU A O 1
ATOM 862 N N . ASP A 1 113 ? 3.002 -0.206 -18.849 1.00 94.50 113 ASP A N 1
ATOM 863 C CA . ASP A 1 113 ? 2.042 -1.184 -19.364 1.00 94.50 113 ASP A CA 1
ATOM 864 C C . ASP A 1 113 ? 0.861 -1.321 -18.391 1.00 94.50 113 ASP A C 1
ATOM 866 O O . ASP A 1 113 ? 1.007 -1.769 -17.254 1.00 94.50 113 ASP A O 1
ATOM 870 N N . VAL A 1 114 ? -0.331 -0.919 -18.837 1.00 96.25 114 VAL A N 1
ATOM 871 C CA . VAL A 1 114 ? -1.552 -0.914 -18.012 1.00 96.25 114 VAL A CA 1
ATOM 872 C C . VAL A 1 114 ? -2.024 -2.332 -17.666 1.00 96.25 114 VAL A C 1
ATOM 874 O O . VAL A 1 114 ? -2.586 -2.546 -16.587 1.00 96.25 114 VAL A O 1
ATOM 877 N N . GLY A 1 115 ? -1.787 -3.310 -18.543 1.00 96.44 115 GLY A N 1
ATOM 878 C CA . GLY A 1 115 ? -2.096 -4.714 -18.285 1.00 96.44 115 GLY A CA 1
ATOM 879 C C . GLY A 1 115 ? -1.206 -5.277 -17.179 1.00 96.44 115 GLY A C 1
ATOM 880 O O . GLY A 1 115 ? -1.718 -5.863 -16.220 1.00 96.44 115 GLY A O 1
ATOM 881 N N . GLU A 1 116 ? 0.103 -5.013 -17.256 1.00 95.19 116 GLU A N 1
ATOM 882 C CA . GLU A 1 116 ? 1.065 -5.383 -16.210 1.00 95.19 116 GLU A CA 1
ATOM 883 C C . GLU A 1 116 ? 0.756 -4.673 -14.875 1.00 95.19 116 GLU A C 1
ATOM 885 O O . GLU A 1 116 ? 0.818 -5.311 -13.819 1.00 95.19 116 GLU A O 1
ATOM 890 N N . VAL A 1 117 ? 0.357 -3.390 -14.895 1.00 97.31 117 VAL A N 1
ATOM 891 C CA . VAL A 1 117 ? -0.116 -2.684 -13.684 1.00 97.31 117 VAL A CA 1
ATOM 892 C C . VAL A 1 117 ? -1.315 -3.415 -13.090 1.00 97.31 117 VAL A C 1
ATOM 894 O O . VAL A 1 117 ? -1.320 -3.746 -11.905 1.00 97.31 117 VAL A O 1
ATOM 897 N N . THR A 1 118 ? -2.323 -3.705 -13.911 1.00 97.12 118 THR A N 1
ATOM 898 C CA . THR A 1 118 ? -3.570 -4.329 -13.456 1.00 97.12 118 THR A CA 1
ATOM 899 C C . THR A 1 118 ? -3.300 -5.677 -12.792 1.00 97.12 118 THR A C 1
ATOM 901 O O . THR A 1 118 ? -3.739 -5.904 -11.663 1.00 97.12 118 THR A O 1
ATOM 904 N N . VAL A 1 119 ? -2.533 -6.560 -13.438 1.00 96.75 119 VAL A N 1
ATOM 905 C CA . VAL A 1 119 ? -2.228 -7.881 -12.866 1.00 96.75 119 VAL A CA 1
ATOM 906 C C . VAL A 1 119 ? -1.340 -7.782 -11.623 1.00 96.75 119 VAL A C 1
ATOM 908 O O . VAL A 1 119 ? -1.578 -8.503 -10.653 1.00 96.75 119 VAL A O 1
ATOM 911 N N . THR A 1 120 ? -0.380 -6.851 -11.594 1.00 96.62 120 THR A N 1
ATOM 912 C CA . THR A 1 120 ? 0.483 -6.622 -10.424 1.00 96.62 120 THR A CA 1
ATOM 913 C C . THR A 1 120 ? -0.336 -6.163 -9.221 1.00 96.62 120 THR A C 1
ATOM 915 O O . THR A 1 120 ? -0.193 -6.716 -8.131 1.00 96.62 120 THR A O 1
ATOM 918 N N . VAL A 1 121 ? -1.242 -5.202 -9.414 1.00 98.06 121 VAL A N 1
ATOM 919 C CA . VAL A 1 121 ? -2.125 -4.676 -8.362 1.00 98.06 121 VAL A CA 1
ATOM 920 C C . VAL A 1 121 ? -3.102 -5.755 -7.866 1.00 98.06 121 VAL A C 1
ATOM 922 O O . VAL A 1 121 ? -3.314 -5.885 -6.657 1.00 98.06 121 VAL A O 1
ATOM 925 N N . LEU A 1 122 ? -3.665 -6.573 -8.764 1.00 97.38 122 LEU A N 1
ATOM 926 C CA . LEU A 1 122 ? -4.563 -7.673 -8.389 1.00 97.38 122 LEU A CA 1
ATOM 927 C C . LEU A 1 122 ? -3.842 -8.756 -7.577 1.00 97.38 122 LEU A C 1
ATOM 929 O O . LEU A 1 122 ? -4.344 -9.161 -6.524 1.00 97.38 122 LEU A O 1
ATOM 933 N N . LEU A 1 123 ? -2.654 -9.185 -8.019 1.00 97.25 123 LEU A N 1
ATOM 934 C CA . LEU A 1 123 ? -1.833 -10.150 -7.285 1.00 97.25 123 LEU A CA 1
ATOM 935 C C . LEU A 1 123 ? -1.389 -9.600 -5.933 1.00 97.25 123 LEU A C 1
ATOM 937 O O . LEU A 1 123 ? -1.521 -10.300 -4.929 1.00 97.25 123 LEU A O 1
ATOM 941 N N . HIS A 1 124 ? -0.950 -8.341 -5.885 1.00 97.75 124 HIS A N 1
ATOM 942 C CA . HIS A 1 124 ? -0.636 -7.667 -4.630 1.00 97.75 124 HIS A CA 1
ATOM 943 C C . HIS A 1 124 ? -1.821 -7.728 -3.666 1.00 97.75 124 HIS A C 1
ATOM 945 O O . HIS A 1 124 ? -1.688 -8.169 -2.525 1.00 97.75 124 HIS A O 1
ATOM 951 N N . SER A 1 125 ? -3.015 -7.361 -4.131 1.00 97.75 125 SER A N 1
ATOM 952 C CA . SER A 1 125 ? -4.202 -7.375 -3.284 1.00 97.75 125 SER A CA 1
ATOM 953 C C . SER A 1 125 ? -4.610 -8.782 -2.830 1.00 97.75 125 SER A C 1
ATOM 955 O O . SER A 1 125 ? -5.157 -8.906 -1.732 1.00 97.75 125 SER A O 1
ATOM 957 N N . LEU A 1 126 ? -4.375 -9.823 -3.637 1.00 97.06 126 LEU A N 1
ATOM 958 C CA . LEU A 1 126 ? -4.615 -11.217 -3.248 1.00 97.06 126 LEU A CA 1
ATOM 959 C C . LEU A 1 126 ? -3.638 -11.659 -2.155 1.00 97.06 126 LEU A C 1
ATOM 961 O O . LEU A 1 126 ? -4.048 -12.219 -1.141 1.00 97.06 126 LEU A O 1
ATOM 965 N N . VAL A 1 127 ? -2.346 -11.391 -2.333 1.00 97.25 127 VAL A N 1
ATOM 966 C CA . VAL A 1 127 ? -1.319 -11.774 -1.354 1.00 97.25 127 VAL A CA 1
ATOM 967 C C . VAL A 1 127 ? -1.504 -11.001 -0.049 1.00 97.25 127 VAL A C 1
ATOM 969 O O . VAL A 1 127 ? -1.435 -11.594 1.028 1.00 97.25 127 VAL A O 1
ATOM 972 N N . TYR A 1 128 ? -1.841 -9.710 -0.133 1.00 97.25 128 TYR A N 1
ATOM 973 C CA . TYR A 1 128 ? -2.235 -8.905 1.022 1.00 97.25 128 TYR A CA 1
ATOM 974 C C . TYR A 1 128 ? -3.409 -9.548 1.772 1.00 97.25 128 TYR A C 1
ATOM 976 O O . TYR A 1 128 ? -3.339 -9.713 2.989 1.00 97.25 128 TYR A O 1
ATOM 984 N N . TYR A 1 129 ? -4.464 -9.969 1.060 1.00 96.38 129 TYR A N 1
ATOM 985 C CA . TYR A 1 129 ? -5.605 -10.667 1.662 1.00 96.38 129 TYR A CA 1
ATOM 986 C C . TYR A 1 129 ? -5.172 -11.926 2.423 1.00 96.38 129 TYR A C 1
ATOM 988 O O . TYR A 1 129 ? -5.621 -12.146 3.549 1.00 96.38 129 TYR A O 1
ATOM 996 N N . LEU A 1 130 ? -4.279 -12.733 1.841 1.00 95.62 130 LEU A N 1
ATOM 997 C CA . LEU A 1 130 ? -3.773 -13.947 2.482 1.00 95.62 130 LEU A CA 1
ATOM 998 C C . LEU A 1 130 ? -2.991 -13.632 3.764 1.00 95.62 130 LEU A C 1
ATOM 1000 O O . LEU A 1 130 ? -3.257 -14.255 4.793 1.00 95.62 130 LEU A O 1
ATOM 1004 N N . PHE A 1 131 ? -2.085 -12.649 3.738 1.00 96.50 131 PHE A N 1
ATOM 1005 C CA . PHE A 1 131 ? -1.357 -12.219 4.937 1.00 96.50 131 PHE A CA 1
ATOM 1006 C C . PHE A 1 131 ? -2.296 -11.665 6.005 1.00 96.50 131 PHE A C 1
ATOM 1008 O O . PHE A 1 131 ? -2.229 -12.084 7.160 1.00 96.50 131 PHE A O 1
ATOM 1015 N N . HIS A 1 132 ? -3.212 -10.780 5.622 1.00 95.62 132 HIS A N 1
ATOM 1016 C CA . HIS A 1 132 ? -4.158 -10.168 6.545 1.00 95.62 132 HIS A CA 1
ATOM 1017 C C . HIS A 1 132 ? -5.071 -11.221 7.198 1.00 95.62 132 HIS A C 1
ATOM 1019 O O . HIS A 1 132 ? -5.232 -11.247 8.422 1.00 95.62 132 HIS A O 1
ATOM 1025 N N . ALA A 1 133 ? -5.597 -12.164 6.411 1.00 93.75 133 ALA A N 1
ATOM 1026 C CA . ALA A 1 133 ? -6.356 -13.295 6.931 1.00 93.75 133 ALA A CA 1
ATOM 1027 C C . ALA A 1 133 ? -5.502 -14.177 7.856 1.00 93.75 133 ALA A C 1
ATOM 1029 O O . ALA A 1 133 ? -5.986 -14.597 8.910 1.00 93.75 133 ALA A O 1
ATOM 1030 N N . ALA A 1 134 ? -4.238 -14.436 7.506 1.00 94.31 134 ALA A N 1
ATOM 1031 C CA . ALA A 1 134 ? -3.326 -15.232 8.322 1.00 94.31 134 ALA A CA 1
ATOM 1032 C C . ALA A 1 134 ? -3.031 -14.571 9.675 1.00 94.31 134 ALA A C 1
ATOM 1034 O O . ALA A 1 134 ? -3.094 -15.253 10.698 1.00 94.31 134 ALA A O 1
ATOM 1035 N N . PHE A 1 135 ? -2.800 -13.256 9.717 1.00 94.81 135 PHE A N 1
ATOM 1036 C CA . PHE A 1 135 ? -2.583 -12.523 10.969 1.00 94.81 135 PHE A CA 1
ATOM 1037 C C . PHE A 1 135 ? -3.761 -12.664 11.938 1.00 94.81 135 PHE A C 1
ATOM 1039 O O . PHE A 1 135 ? -3.562 -12.733 13.149 1.00 94.81 135 PHE A O 1
ATOM 1046 N N . HIS A 1 136 ? -4.985 -12.763 11.423 1.00 92.62 136 HIS A N 1
ATOM 1047 C CA . HIS A 1 136 ? -6.175 -12.961 12.249 1.00 92.62 136 HIS A CA 1
ATOM 1048 C C . HIS A 1 136 ? -6.500 -14.424 12.569 1.00 92.62 136 HIS A C 1
ATOM 1050 O O . HIS A 1 136 ? -7.077 -14.697 13.623 1.00 92.62 136 HIS A O 1
ATOM 1056 N N . LYS A 1 137 ? -6.191 -15.363 11.670 1.00 89.81 137 LYS A N 1
ATOM 1057 C CA . LYS A 1 137 ? -6.660 -16.758 11.759 1.00 89.81 137 LYS A CA 1
ATOM 1058 C C . LYS A 1 137 ? -5.606 -17.743 12.252 1.00 89.81 137 LYS A C 1
ATOM 1060 O O . LYS A 1 137 ? -5.971 -18.764 12.832 1.00 89.81 137 LYS A O 1
ATOM 1065 N N . VAL A 1 138 ? -4.322 -17.473 12.027 1.00 90.81 138 VAL A N 1
ATOM 1066 C CA . VAL A 1 138 ? -3.234 -18.382 12.405 1.00 90.81 138 VAL A CA 1
ATOM 1067 C C . VAL A 1 138 ? -2.755 -18.047 13.822 1.00 90.81 138 VAL A C 1
ATOM 1069 O O . VAL A 1 138 ? -2.362 -16.904 14.086 1.00 90.81 138 VAL A O 1
ATOM 1072 N N . PRO A 1 139 ? -2.765 -19.020 14.756 1.00 87.25 139 PRO A N 1
ATOM 1073 C CA . PRO A 1 139 ? -2.270 -18.806 16.108 1.00 87.25 139 PRO A CA 1
ATOM 1074 C C . PRO A 1 139 ? -0.837 -18.275 16.110 1.00 87.25 139 PRO A C 1
ATOM 1076 O O . PRO A 1 139 ? 0.035 -18.798 15.424 1.00 87.25 139 PRO A O 1
ATOM 1079 N N . GLY A 1 140 ? -0.600 -17.231 16.899 1.00 91.69 140 GLY A N 1
ATOM 1080 C CA . GLY A 1 140 ? 0.728 -16.645 17.044 1.00 91.69 140 GLY A CA 1
ATOM 1081 C C . GLY A 1 140 ? 1.133 -15.662 15.947 1.00 91.69 140 GLY A C 1
ATOM 1082 O O . GLY A 1 140 ? 2.221 -15.121 16.066 1.00 91.69 140 GLY A O 1
ATOM 1083 N N . LEU A 1 141 ? 0.300 -15.368 14.937 1.00 94.69 141 LEU A N 1
ATOM 1084 C CA . LEU A 1 141 ? 0.606 -14.325 13.939 1.00 94.69 141 LEU A CA 1
ATOM 1085 C C . LEU A 1 141 ? -0.064 -12.970 14.209 1.00 94.69 141 LEU A C 1
ATOM 1087 O O . LEU A 1 141 ? 0.357 -11.961 13.648 1.00 94.69 141 LEU A O 1
ATOM 1091 N N . PHE A 1 142 ? -1.045 -12.901 15.114 1.00 94.06 142 PHE A N 1
ATOM 1092 C CA . PHE A 1 142 ? -1.762 -11.652 15.410 1.00 94.06 142 PHE A CA 1
ATOM 1093 C C . PHE A 1 142 ? -0.857 -10.520 15.906 1.00 94.06 142 PHE A C 1
ATOM 1095 O O . PHE A 1 142 ? -1.136 -9.355 15.634 1.00 94.06 142 PHE A O 1
ATOM 1102 N N . PHE A 1 143 ? 0.255 -10.833 16.581 1.00 95.56 143 PHE A N 1
ATOM 1103 C CA . PHE A 1 143 ? 1.187 -9.812 17.075 1.00 95.56 143 PHE A CA 1
ATOM 1104 C C . PHE A 1 143 ? 1.741 -8.916 15.954 1.00 95.56 143 PHE A C 1
ATOM 1106 O O . PHE A 1 143 ? 2.065 -7.760 16.217 1.00 95.56 143 PHE A O 1
ATOM 1113 N N . VAL A 1 144 ? 1.824 -9.427 14.716 1.00 95.62 144 VAL A N 1
ATOM 1114 C CA . VAL A 1 144 ? 2.292 -8.669 13.545 1.00 95.62 144 VAL A CA 1
ATOM 1115 C C . VAL A 1 144 ? 1.360 -7.489 13.265 1.00 95.62 144 VAL A C 1
ATOM 1117 O O . VAL A 1 144 ? 1.828 -6.373 13.047 1.00 95.62 144 VAL A O 1
ATOM 1120 N N . HIS A 1 145 ? 0.052 -7.735 13.359 1.00 95.50 145 HIS A N 1
ATOM 1121 C CA . HIS A 1 145 ? -1.026 -6.807 13.011 1.00 95.50 145 HIS A CA 1
ATOM 1122 C C . HIS A 1 145 ? -1.650 -6.106 14.234 1.00 95.50 145 HIS A C 1
ATOM 1124 O O . HIS A 1 145 ? -2.481 -5.204 14.127 1.00 95.50 145 HIS A O 1
ATOM 1130 N N . GLN A 1 146 ? -1.231 -6.489 15.443 1.00 94.00 146 GLN A N 1
ATOM 1131 C CA . GLN A 1 146 ? -1.758 -5.954 16.697 1.00 94.00 146 GLN A CA 1
ATOM 1132 C C . GLN A 1 146 ? -1.571 -4.435 16.819 1.00 94.00 146 GLN A C 1
ATOM 1134 O O . GLN A 1 146 ? -2.419 -3.769 17.413 1.00 94.00 146 GLN A O 1
ATOM 1139 N N . PHE A 1 147 ? -0.472 -3.885 16.286 1.00 95.69 147 PHE A N 1
ATOM 1140 C CA . PHE A 1 147 ? -0.223 -2.442 16.315 1.00 95.69 147 PHE A CA 1
ATOM 1141 C C . PHE A 1 147 ? -1.280 -1.671 15.522 1.00 95.69 147 PHE A C 1
ATOM 1143 O O . PHE A 1 147 ? -1.845 -0.719 16.055 1.00 95.69 147 PHE A O 1
ATOM 1150 N N . HIS A 1 148 ? -1.582 -2.118 14.304 1.00 95.31 148 HIS A N 1
ATOM 1151 C CA . HIS A 1 148 ? -2.602 -1.517 13.451 1.00 95.31 148 HIS A CA 1
ATOM 1152 C C . HIS A 1 148 ? -3.984 -1.550 14.125 1.00 95.31 148 HIS A C 1
ATOM 1154 O O . HIS A 1 148 ? -4.683 -0.543 14.202 1.00 95.31 148 HIS A O 1
ATOM 1160 N N . HIS A 1 149 ? -4.309 -2.656 14.802 1.00 92.38 149 HIS A N 1
ATOM 1161 C CA . HIS A 1 149 ? -5.523 -2.777 15.619 1.00 92.38 149 HIS A CA 1
ATOM 1162 C C . HIS A 1 149 ? -5.549 -1.907 16.883 1.00 92.38 149 HIS A C 1
ATOM 1164 O O . HIS A 1 149 ? -6.508 -2.001 17.646 1.00 92.38 149 HIS A O 1
ATOM 1170 N N . ARG A 1 150 ? -4.546 -1.070 17.173 1.00 92.44 150 ARG A N 1
ATOM 1171 C CA . ARG A 1 150 ? -4.672 -0.044 18.229 1.00 92.44 150 ARG A CA 1
ATOM 1172 C C . ARG A 1 150 ? -5.556 1.118 17.776 1.00 92.44 150 ARG A C 1
ATOM 1174 O O . ARG A 1 150 ? -6.117 1.811 18.624 1.00 92.44 150 ARG A O 1
ATOM 1181 N N . PHE A 1 151 ? -5.705 1.308 16.467 1.00 89.88 151 PHE A N 1
ATOM 1182 C CA . PHE A 1 151 ? -6.570 2.310 15.860 1.00 89.88 151 PHE A CA 1
ATOM 1183 C C . PHE A 1 151 ? -7.914 1.653 15.514 1.00 89.88 151 PHE A C 1
ATOM 1185 O O . PHE A 1 151 ? -8.047 1.011 14.483 1.00 89.88 151 PHE A O 1
ATOM 1192 N N . ARG A 1 152 ? -8.911 1.743 16.404 1.00 84.56 152 ARG A N 1
ATOM 1193 C CA . ARG A 1 152 ? -10.228 1.099 16.207 1.00 84.56 152 ARG A CA 1
ATOM 1194 C C . ARG A 1 152 ? -11.368 2.104 16.155 1.00 84.56 152 ARG A C 1
ATOM 1196 O O . ARG A 1 152 ? -11.275 3.213 16.686 1.00 84.56 152 ARG A O 1
ATOM 1203 N N . GLY A 1 153 ? -12.490 1.666 15.589 1.00 79.38 153 GLY A N 1
ATOM 1204 C CA . GLY A 1 153 ? -13.751 2.401 15.641 1.00 79.38 153 GLY A CA 1
ATOM 1205 C C . GLY A 1 153 ? -13.687 3.755 14.931 1.00 79.38 153 GLY A C 1
ATOM 1206 O O . GLY A 1 153 ? -13.230 3.849 13.797 1.00 79.38 153 GLY A O 1
ATOM 1207 N N . ARG A 1 154 ? -14.152 4.818 15.598 1.00 77.12 154 ARG A N 1
ATOM 1208 C CA . ARG A 1 154 ? -14.164 6.194 15.055 1.00 77.12 154 ARG A CA 1
ATOM 1209 C C . ARG A 1 154 ? -12.785 6.868 15.027 1.00 77.12 154 ARG A C 1
ATOM 1211 O O . ARG A 1 154 ? -12.682 8.023 14.631 1.00 77.12 154 ARG A O 1
ATOM 1218 N N . SER A 1 155 ? -11.741 6.167 15.459 1.00 82.62 155 SER A N 1
ATOM 1219 C CA . SER A 1 155 ? -10.375 6.693 15.552 1.00 82.62 155 SER A CA 1
ATOM 1220 C C . SER A 1 155 ? -9.506 6.348 14.341 1.00 82.62 155 SER A C 1
ATOM 1222 O O . SER A 1 155 ? -8.315 6.659 14.338 1.00 82.62 155 SER A O 1
ATOM 1224 N N . VAL A 1 156 ? -10.086 5.703 13.325 1.00 90.62 156 VAL A N 1
ATOM 1225 C CA . VAL A 1 156 ? -9.411 5.433 12.054 1.00 90.62 156 VAL A CA 1
ATOM 1226 C C . VAL A 1 156 ? -9.443 6.701 11.199 1.00 90.62 156 VAL A C 1
ATOM 1228 O O . VAL A 1 156 ? -10.508 7.236 10.877 1.00 90.62 156 VAL A O 1
ATOM 1231 N N . SER A 1 157 ? -8.259 7.193 10.868 1.00 92.94 157 SER A N 1
ATOM 1232 C CA . SER A 1 157 ? -7.997 8.275 9.925 1.00 92.94 157 SER A CA 1
ATOM 1233 C C . SER A 1 157 ? -6.954 7.788 8.910 1.00 92.94 157 SER A C 1
ATOM 1235 O O . SER A 1 157 ? -6.275 6.797 9.179 1.00 92.94 157 SER A O 1
ATOM 1237 N N . PRO A 1 158 ? -6.804 8.435 7.748 1.00 94.81 158 PRO A N 1
ATOM 1238 C CA . PRO A 1 158 ? -5.817 8.058 6.732 1.00 94.81 158 PRO A CA 1
ATOM 1239 C C . PRO A 1 158 ? -4.403 7.800 7.277 1.00 94.81 158 PRO A C 1
ATOM 1241 O O . PRO A 1 158 ? -3.777 6.794 6.939 1.00 94.81 158 PRO A O 1
ATOM 1244 N N . SER A 1 159 ? -3.912 8.651 8.180 1.00 96.25 159 SER A N 1
ATOM 1245 C CA . SER A 1 159 ? -2.593 8.478 8.796 1.00 96.25 159 SER A CA 1
ATOM 1246 C C . SER A 1 159 ? -2.515 7.258 9.715 1.00 96.25 159 SER A C 1
ATOM 1248 O O . SER A 1 159 ? -1.507 6.554 9.712 1.00 96.25 159 SER A O 1
ATOM 1250 N N . THR A 1 160 ? -3.566 6.964 10.478 1.00 94.75 160 THR A N 1
ATOM 1251 C CA . THR A 1 160 ? -3.584 5.816 11.396 1.00 94.75 160 THR A CA 1
ATOM 1252 C C . THR A 1 160 ? -3.911 4.504 10.700 1.00 94.75 160 THR A C 1
ATOM 1254 O O . THR A 1 160 ? -3.462 3.447 11.129 1.00 94.75 160 THR A O 1
ATOM 1257 N N . ALA A 1 161 ? -4.619 4.575 9.580 1.00 90.38 161 ALA A N 1
ATOM 1258 C CA . ALA A 1 161 ? -4.866 3.463 8.683 1.00 90.38 161 ALA A CA 1
ATOM 1259 C C . ALA A 1 161 ? -3.596 2.975 7.975 1.00 90.38 161 ALA A C 1
ATOM 1261 O O . ALA A 1 161 ? -3.392 1.778 7.814 1.00 90.38 161 ALA A O 1
ATOM 1262 N N . LEU A 1 162 ? -2.706 3.883 7.575 1.00 94.94 162 LEU A N 1
ATOM 1263 C CA . LEU A 1 162 ? -1.410 3.486 7.015 1.00 94.94 162 LEU A CA 1
ATOM 1264 C C . LEU A 1 162 ? -0.390 3.074 8.081 1.00 94.94 162 LEU A C 1
ATOM 1266 O O . LEU A 1 162 ? 0.625 2.451 7.762 1.00 94.94 162 LEU A O 1
ATOM 1270 N N . ALA A 1 163 ? -0.672 3.379 9.348 1.00 96.56 163 ALA A N 1
ATOM 1271 C CA . ALA A 1 163 ? 0.224 3.082 10.444 1.00 96.56 163 ALA A CA 1
ATOM 1272 C C . ALA A 1 163 ? 0.203 1.588 10.781 1.00 96.56 163 ALA A C 1
ATOM 1274 O O . ALA A 1 163 ? -0.671 1.079 11.488 1.00 96.56 163 ALA A O 1
ATOM 1275 N N . VAL A 1 164 ? 1.235 0.899 10.310 1.00 97.31 164 VAL A N 1
ATOM 1276 C CA . VAL A 1 164 ? 1.477 -0.522 10.557 1.00 97.31 164 VAL A CA 1
ATOM 1277 C C . VAL A 1 164 ? 2.849 -0.735 11.187 1.00 97.31 164 VAL A C 1
ATOM 1279 O O . VAL A 1 164 ? 3.731 0.129 11.120 1.00 97.31 164 VAL A O 1
ATOM 1282 N N . SER A 1 165 ? 3.048 -1.890 11.822 1.00 97.00 165 SER A N 1
ATOM 1283 C CA . SER A 1 165 ? 4.375 -2.233 12.339 1.00 97.00 165 SER A CA 1
ATOM 1284 C C . SER A 1 165 ? 5.371 -2.433 11.181 1.00 97.00 165 SER A C 1
ATOM 1286 O O . SER A 1 165 ? 4.955 -2.829 10.093 1.00 97.00 165 SER A O 1
ATOM 1288 N N . PRO A 1 166 ? 6.688 -2.238 11.385 1.00 96.88 166 PRO A N 1
ATOM 1289 C CA . PRO A 1 166 ? 7.691 -2.534 10.356 1.00 96.88 166 PRO A CA 1
ATOM 1290 C C . PRO A 1 166 ? 7.598 -3.957 9.787 1.00 96.88 166 PRO A C 1
ATOM 1292 O O . PRO A 1 166 ? 7.778 -4.173 8.592 1.00 96.88 166 PRO A O 1
ATOM 1295 N N . LEU A 1 167 ? 7.285 -4.938 10.641 1.00 96.38 167 LEU A N 1
ATOM 1296 C CA . LEU A 1 167 ? 7.133 -6.330 10.220 1.00 96.38 167 LEU A CA 1
ATOM 1297 C C . LEU A 1 167 ? 5.882 -6.526 9.358 1.00 96.38 167 LEU A C 1
ATOM 1299 O O . LEU A 1 167 ? 5.933 -7.221 8.349 1.00 96.38 167 LEU A O 1
ATOM 1303 N N . GLU A 1 168 ? 4.771 -5.902 9.738 1.00 97.62 168 GLU A N 1
ATOM 1304 C CA . GLU A 1 168 ? 3.553 -5.910 8.934 1.00 97.62 168 GLU A CA 1
ATOM 1305 C C . GLU A 1 168 ? 3.763 -5.216 7.587 1.00 97.62 168 GLU A C 1
ATOM 1307 O O . GLU A 1 168 ? 3.336 -5.741 6.564 1.00 97.62 168 GLU A O 1
ATOM 1312 N N . PHE A 1 169 ? 4.476 -4.087 7.565 1.00 97.62 169 PHE A N 1
ATOM 1313 C CA . PHE A 1 169 ? 4.826 -3.382 6.334 1.00 97.62 169 PHE A CA 1
ATOM 1314 C C . PHE A 1 169 ? 5.634 -4.273 5.379 1.00 97.62 169 PHE A C 1
ATOM 1316 O O . PHE A 1 169 ? 5.284 -4.420 4.209 1.00 97.62 169 PHE A O 1
ATOM 1323 N N . LEU A 1 170 ? 6.669 -4.948 5.885 1.00 96.00 170 LEU A N 1
ATOM 1324 C CA . LEU A 1 170 ? 7.478 -5.871 5.085 1.00 96.00 170 LEU A CA 1
ATOM 1325 C C . LEU A 1 170 ? 6.657 -7.043 4.529 1.00 96.00 170 LEU A C 1
ATOM 1327 O O . LEU A 1 170 ? 6.772 -7.367 3.346 1.00 96.00 170 LEU A O 1
ATOM 1331 N N . LEU A 1 171 ? 5.830 -7.678 5.362 1.00 95.25 171 LEU A N 1
ATOM 1332 C CA . LEU A 1 171 ? 5.082 -8.875 4.968 1.00 95.25 171 LEU A CA 1
ATOM 1333 C C . LEU A 1 171 ? 3.864 -8.544 4.100 1.00 95.25 171 LEU A C 1
ATOM 1335 O O . LEU A 1 171 ? 3.725 -9.078 3.006 1.00 95.25 171 LEU A O 1
ATOM 1339 N N . ALA A 1 172 ? 2.982 -7.664 4.563 1.00 95.69 172 ALA A N 1
ATOM 1340 C CA . ALA A 1 172 ? 1.709 -7.425 3.896 1.00 95.69 172 ALA A CA 1
ATOM 1341 C C . ALA A 1 172 ? 1.805 -6.413 2.751 1.00 95.69 172 ALA A C 1
ATOM 1343 O O . ALA A 1 172 ? 1.048 -6.544 1.798 1.00 95.69 172 ALA A O 1
ATOM 1344 N N . TYR A 1 173 ? 2.715 -5.435 2.811 1.00 95.81 173 TYR A N 1
ATOM 1345 C CA . TYR A 1 173 ? 2.789 -4.373 1.799 1.00 95.81 173 TYR A CA 1
ATOM 1346 C C . TYR A 1 173 ? 3.918 -4.603 0.798 1.00 95.81 173 TYR A C 1
ATOM 1348 O O . TYR A 1 173 ? 3.693 -4.546 -0.403 1.00 95.81 173 TYR A O 1
ATOM 1356 N N . ILE A 1 174 ? 5.133 -4.898 1.260 1.00 95.56 174 ILE A N 1
ATOM 1357 C CA . ILE A 1 174 ? 6.271 -5.056 0.343 1.00 95.56 174 ILE A CA 1
ATOM 1358 C C . ILE A 1 174 ? 6.262 -6.441 -0.309 1.00 95.56 174 ILE A C 1
ATOM 1360 O O . ILE A 1 174 ? 6.256 -6.555 -1.533 1.00 95.56 174 ILE A O 1
ATOM 1364 N N . THR A 1 175 ? 6.206 -7.508 0.493 1.00 94.12 175 THR A N 1
ATOM 1365 C CA . THR A 1 175 ? 6.267 -8.890 -0.025 1.00 94.12 175 THR A CA 1
ATOM 1366 C C . THR A 1 175 ? 5.075 -9.220 -0.926 1.00 94.12 175 THR A C 1
ATOM 1368 O O . THR A 1 175 ? 5.199 -10.041 -1.833 1.00 94.12 175 THR A O 1
ATOM 1371 N N . ALA A 1 176 ? 3.936 -8.547 -0.744 1.00 96.19 176 ALA A N 1
ATOM 1372 C CA . ALA A 1 176 ? 2.761 -8.737 -1.585 1.00 96.19 176 ALA A CA 1
ATOM 1373 C C . ALA A 1 176 ? 2.995 -8.381 -3.065 1.00 96.19 176 ALA A C 1
ATOM 1375 O O . ALA A 1 176 ? 2.366 -8.988 -3.930 1.00 96.19 176 ALA A O 1
ATOM 1376 N N . PHE A 1 177 ? 3.946 -7.497 -3.392 1.00 96.12 177 PHE A N 1
ATOM 1377 C CA . PHE A 1 177 ? 4.332 -7.244 -4.788 1.00 96.12 177 PHE A CA 1
ATOM 1378 C C . PHE A 1 177 ? 5.134 -8.396 -5.409 1.00 96.12 177 PHE A C 1
ATOM 1380 O O . PHE A 1 177 ? 5.201 -8.503 -6.634 1.00 96.12 177 PHE A O 1
ATOM 1387 N N . GLY A 1 178 ? 5.729 -9.267 -4.587 1.00 93.75 178 GLY A N 1
ATOM 1388 C CA . GLY A 1 178 ? 6.663 -10.315 -5.003 1.00 93.75 178 GLY A CA 1
ATOM 1389 C C . GLY A 1 178 ? 6.160 -11.167 -6.171 1.00 93.75 178 GLY A C 1
ATOM 1390 O O . GLY A 1 178 ? 6.839 -11.212 -7.194 1.00 93.75 178 GLY A O 1
ATOM 1391 N N . PRO A 1 179 ? 4.971 -11.797 -6.089 1.00 93.56 179 PRO A N 1
ATOM 1392 C CA . PRO A 1 179 ? 4.464 -12.623 -7.184 1.00 93.56 179 PRO A CA 1
ATOM 1393 C C . PRO A 1 179 ? 4.269 -11.860 -8.497 1.00 93.56 179 PRO A C 1
ATOM 1395 O O . PRO A 1 179 ? 4.630 -12.379 -9.548 1.00 93.56 179 PRO A O 1
ATOM 1398 N N . GLY A 1 180 ? 3.766 -10.621 -8.453 1.00 93.38 180 GLY A N 1
ATOM 1399 C CA . GLY A 1 180 ? 3.641 -9.783 -9.651 1.00 93.38 180 GLY A CA 1
ATOM 1400 C C . GLY A 1 180 ? 5.003 -9.481 -10.281 1.00 93.38 180 GLY A C 1
ATOM 1401 O O . GLY A 1 180 ? 5.184 -9.641 -11.486 1.00 93.38 180 GLY A O 1
ATOM 1402 N N . MET A 1 181 ? 5.989 -9.138 -9.448 1.00 92.75 181 MET A N 1
ATOM 1403 C CA . MET A 1 181 ? 7.351 -8.840 -9.895 1.00 92.75 181 MET A CA 1
ATOM 1404 C C . MET A 1 181 ? 8.063 -10.061 -10.486 1.00 92.75 181 MET A C 1
ATOM 1406 O O . MET A 1 181 ? 8.634 -9.978 -11.566 1.00 92.75 181 MET A O 1
ATOM 1410 N N . VAL A 1 182 ? 7.991 -11.218 -9.826 1.00 91.06 182 VAL A N 1
ATOM 1411 C CA . VAL A 1 182 ? 8.684 -12.437 -10.277 1.00 91.06 182 VAL A CA 1
ATOM 1412 C C . VAL A 1 182 ? 8.062 -13.012 -11.553 1.00 91.06 182 VAL A C 1
ATOM 1414 O O . VAL A 1 182 ? 8.790 -13.463 -12.437 1.00 91.06 182 VAL A O 1
ATOM 1417 N N . LEU A 1 183 ? 6.729 -12.998 -11.662 1.00 92.31 183 LEU A N 1
ATOM 1418 C CA . LEU A 1 183 ? 6.022 -13.604 -12.794 1.00 92.31 183 LEU A CA 1
ATOM 1419 C C . LEU A 1 183 ? 6.033 -12.716 -14.043 1.00 92.31 183 LEU A C 1
ATOM 1421 O O . LEU A 1 183 ? 6.234 -13.227 -15.142 1.00 92.31 183 LEU A O 1
ATOM 1425 N N . PHE A 1 184 ? 5.824 -11.406 -13.883 1.00 92.19 184 PHE A N 1
ATOM 1426 C CA . PHE A 1 184 ? 5.638 -10.488 -15.015 1.00 92.19 184 PHE A CA 1
ATOM 1427 C C . PHE A 1 184 ? 6.838 -9.584 -15.271 1.00 92.19 184 PHE A C 1
ATOM 1429 O O . PHE A 1 184 ? 6.966 -9.064 -16.376 1.00 92.19 184 PHE A O 1
ATOM 1436 N N . LYS A 1 185 ? 7.729 -9.419 -14.283 1.00 92.38 185 LYS A N 1
ATOM 1437 C CA . LYS A 1 185 ? 8.919 -8.558 -14.364 1.00 92.38 185 LYS A CA 1
ATOM 1438 C C . LYS A 1 185 ? 8.559 -7.175 -14.917 1.00 92.38 185 LYS A C 1
ATOM 1440 O O . LYS A 1 185 ? 9.060 -6.802 -15.979 1.00 92.38 185 LYS A O 1
ATOM 1445 N N . PRO A 1 186 ? 7.678 -6.424 -14.231 1.00 93.25 186 PRO A N 1
ATOM 1446 C CA . PRO A 1 186 ? 7.205 -5.142 -14.724 1.00 93.25 186 PRO A CA 1
ATOM 1447 C C . PRO A 1 186 ? 8.385 -4.207 -14.999 1.00 93.25 186 PRO A C 1
ATOM 1449 O O . PRO A 1 186 ? 9.443 -4.302 -14.367 1.00 93.25 186 PRO A O 1
ATOM 1452 N N . SER A 1 187 ? 8.203 -3.282 -15.939 1.00 92.56 187 SER A N 1
ATOM 1453 C CA . SER A 1 187 ? 9.126 -2.149 -16.062 1.00 92.56 187 SER A CA 1
ATOM 1454 C C . SER A 1 187 ? 9.110 -1.311 -14.774 1.00 92.56 187 SER A C 1
ATOM 1456 O O . SER A 1 187 ? 8.177 -1.392 -13.968 1.00 92.56 187 SER A O 1
ATOM 1458 N N . ARG A 1 188 ? 10.113 -0.450 -14.575 1.00 91.88 188 ARG A N 1
ATOM 1459 C CA . ARG A 1 188 ? 10.125 0.471 -13.425 1.00 91.88 188 ARG A CA 1
ATOM 1460 C C . ARG A 1 188 ? 8.931 1.421 -13.450 1.00 91.88 188 ARG A C 1
ATOM 1462 O O . ARG A 1 188 ? 8.314 1.623 -12.410 1.00 91.88 188 ARG A O 1
ATOM 1469 N N . ALA A 1 189 ? 8.564 1.938 -14.624 1.00 93.31 189 ALA A N 1
ATOM 1470 C CA . ALA A 1 189 ? 7.381 2.781 -14.787 1.00 93.31 189 ALA A CA 1
ATOM 1471 C C . ALA A 1 189 ? 6.088 2.041 -14.389 1.00 93.31 189 ALA A C 1
ATOM 1473 O O . ALA A 1 189 ? 5.258 2.583 -13.658 1.00 93.31 189 ALA A O 1
ATOM 1474 N N . THR A 1 190 ? 5.940 0.780 -14.806 1.00 95.25 190 THR A N 1
ATOM 1475 C CA . THR A 1 190 ? 4.815 -0.086 -14.418 1.00 95.25 190 THR A CA 1
ATOM 1476 C C . THR A 1 190 ? 4.800 -0.365 -12.911 1.00 95.25 190 THR A C 1
ATOM 1478 O O . THR A 1 190 ? 3.741 -0.297 -12.281 1.00 95.25 190 THR A O 1
ATOM 1481 N N . LEU A 1 191 ? 5.954 -0.648 -12.298 1.00 95.81 191 LEU A N 1
ATOM 1482 C CA . LEU A 1 191 ? 6.050 -0.877 -10.853 1.00 95.81 191 LEU A CA 1
ATOM 1483 C C . LEU A 1 191 ? 5.669 0.382 -10.060 1.00 95.81 191 LEU A C 1
ATOM 1485 O O . LEU A 1 191 ? 4.859 0.301 -9.138 1.00 95.81 191 LEU A O 1
ATOM 1489 N N . GLN A 1 192 ? 6.191 1.548 -10.448 1.00 96.50 192 GLN A N 1
ATOM 1490 C CA . GLN A 1 192 ? 5.841 2.836 -9.840 1.00 96.50 192 GLN A CA 1
ATOM 1491 C C . GLN A 1 192 ? 4.339 3.118 -9.947 1.00 96.50 192 GLN A C 1
ATOM 1493 O O . GLN A 1 192 ? 3.702 3.430 -8.941 1.00 96.50 192 GLN A O 1
ATOM 1498 N N . ALA A 1 193 ? 3.746 2.939 -11.131 1.00 97.25 193 ALA A N 1
ATOM 1499 C CA . ALA A 1 193 ? 2.307 3.104 -11.318 1.00 97.25 193 ALA A CA 1
ATOM 1500 C C . ALA A 1 193 ? 1.497 2.138 -10.435 1.00 97.25 193 ALA A C 1
ATOM 1502 O O . ALA A 1 193 ? 0.527 2.548 -9.798 1.00 97.25 193 ALA A O 1
ATOM 1503 N N . SER A 1 194 ? 1.933 0.880 -10.322 1.00 97.75 194 SER A N 1
ATOM 1504 C CA . SER A 1 194 ? 1.302 -0.115 -9.445 1.00 97.75 194 SER A CA 1
ATOM 1505 C C . SER A 1 194 ? 1.359 0.299 -7.972 1.00 97.75 194 SER A C 1
ATOM 1507 O O . SER A 1 194 ? 0.352 0.202 -7.270 1.00 97.75 194 SER A O 1
ATOM 1509 N N . LEU A 1 195 ? 2.504 0.814 -7.508 1.00 97.12 195 LEU A N 1
ATOM 1510 C CA . LEU A 1 195 ? 2.675 1.342 -6.150 1.00 97.12 195 LEU A CA 1
ATOM 1511 C C . LEU A 1 195 ? 1.726 2.516 -5.878 1.00 97.12 195 LEU A C 1
ATOM 1513 O O . LEU A 1 195 ? 1.059 2.525 -4.842 1.00 97.12 195 LEU A O 1
ATOM 1517 N N . VAL A 1 196 ? 1.613 3.471 -6.813 1.00 97.19 196 VAL A N 1
ATOM 1518 C CA . VAL A 1 196 ? 0.679 4.606 -6.693 1.00 97.19 196 VAL A CA 1
ATOM 1519 C C . VAL A 1 196 ? -0.765 4.119 -6.584 1.00 97.19 196 VAL A C 1
ATOM 1521 O O . VAL A 1 196 ? -1.497 4.578 -5.705 1.00 97.19 196 VAL A O 1
ATOM 1524 N N . VAL A 1 197 ? -1.179 3.181 -7.442 1.00 97.75 197 VAL A N 1
ATOM 1525 C CA . VAL A 1 197 ? -2.548 2.642 -7.440 1.00 97.75 197 VAL A CA 1
ATOM 1526 C C . VAL A 1 197 ? -2.850 1.920 -6.127 1.00 97.75 197 VAL A C 1
ATOM 1528 O O . VAL A 1 197 ? -3.856 2.224 -5.486 1.00 97.75 197 VAL A O 1
ATOM 1531 N N . VAL A 1 198 ? -1.973 1.015 -5.680 1.00 97.50 198 VAL A N 1
ATOM 1532 C CA . VAL A 1 198 ? -2.132 0.296 -4.403 1.00 97.50 198 VAL A CA 1
ATOM 1533 C C . VAL A 1 198 ? -2.237 1.271 -3.234 1.00 97.50 198 VAL A C 1
ATOM 1535 O O . VAL A 1 198 ? -3.149 1.158 -2.417 1.00 97.50 198 VAL A O 1
ATOM 1538 N N . MET A 1 199 ? -1.339 2.254 -3.167 1.00 95.31 199 MET A N 1
ATOM 1539 C CA . MET A 1 199 ? -1.327 3.272 -2.119 1.00 95.31 199 MET A CA 1
ATOM 1540 C C . MET A 1 199 ? -2.613 4.104 -2.110 1.00 95.31 199 MET A C 1
ATOM 1542 O O . MET A 1 199 ? -3.218 4.290 -1.053 1.00 95.31 199 MET A O 1
ATOM 1546 N N . GLY A 1 200 ? -3.041 4.590 -3.277 1.00 96.19 200 GLY A N 1
ATOM 1547 C CA . GLY A 1 200 ? -4.246 5.403 -3.416 1.00 96.19 200 GLY A CA 1
ATOM 1548 C C . GLY A 1 200 ? -5.504 4.636 -3.020 1.00 96.19 200 GLY A C 1
ATOM 1549 O O . GLY A 1 200 ? -6.318 5.141 -2.247 1.00 96.19 200 GLY A O 1
ATOM 1550 N N . LEU A 1 201 ? -5.639 3.390 -3.476 1.00 96.19 201 LEU A N 1
ATOM 1551 C CA . LEU A 1 201 ? -6.774 2.547 -3.108 1.00 96.19 201 LEU A CA 1
ATOM 1552 C C . LEU A 1 201 ? -6.742 2.164 -1.617 1.00 96.19 201 LEU A C 1
ATOM 1554 O O . LEU A 1 201 ? -7.791 2.159 -0.971 1.00 96.19 201 LEU A O 1
ATOM 1558 N N . ASN A 1 202 ? -5.555 1.920 -1.043 1.00 95.62 202 ASN A N 1
ATOM 1559 C CA . ASN A 1 202 ? -5.404 1.647 0.389 1.00 95.62 202 ASN A CA 1
ATOM 1560 C C . ASN A 1 202 ? -5.769 2.858 1.262 1.00 95.62 202 ASN A C 1
ATOM 1562 O O . ASN A 1 202 ? -6.351 2.692 2.332 1.00 95.62 202 ASN A O 1
ATOM 1566 N N . LEU A 1 203 ? -5.489 4.079 0.804 1.00 95.19 203 LEU A N 1
ATOM 1567 C CA . LEU A 1 203 ? -5.979 5.299 1.447 1.00 95.19 203 LEU A CA 1
ATOM 1568 C C . LEU A 1 203 ? -7.499 5.443 1.306 1.00 95.19 203 LEU A C 1
ATOM 1570 O O . LEU A 1 203 ? -8.182 5.749 2.282 1.00 95.19 203 LEU A O 1
ATOM 1574 N N . LEU A 1 204 ? -8.041 5.188 0.113 1.00 95.62 204 LEU A N 1
ATOM 1575 C CA . LEU A 1 204 ? -9.459 5.384 -0.191 1.00 95.62 204 LEU A CA 1
ATOM 1576 C C . LEU A 1 204 ? -10.378 4.468 0.633 1.00 95.62 204 LEU A C 1
ATOM 1578 O O . LEU A 1 204 ? -11.379 4.923 1.191 1.00 95.62 204 LEU A O 1
ATOM 1582 N N . MET A 1 205 ? -10.018 3.191 0.786 1.00 94.69 205 MET A N 1
ATOM 1583 C CA . MET A 1 205 ? -10.762 2.246 1.636 1.00 94.69 205 MET A CA 1
ATOM 1584 C C . MET A 1 205 ? -10.733 2.617 3.131 1.00 94.69 205 MET A C 1
ATOM 1586 O O . MET A 1 205 ? -11.547 2.121 3.907 1.00 94.69 205 MET A O 1
ATOM 1590 N N . HIS A 1 206 ? -9.834 3.517 3.531 1.00 94.00 206 HIS A N 1
ATOM 1591 C CA . HIS A 1 206 ? -9.712 4.043 4.887 1.00 94.00 206 HIS A CA 1
ATOM 1592 C C . HIS A 1 206 ? -10.145 5.506 5.013 1.00 94.00 206 HIS A C 1
ATOM 1594 O O . HIS A 1 206 ? -9.852 6.136 6.027 1.00 94.00 206 HIS A O 1
ATOM 1600 N N . PHE A 1 207 ? -10.825 6.060 4.008 1.00 95.00 207 PHE A N 1
ATOM 1601 C CA . PHE A 1 207 ? -11.189 7.470 3.958 1.00 95.00 207 PHE A CA 1
ATOM 1602 C C . PHE A 1 207 ? -12.638 7.694 4.439 1.00 95.00 207 PHE A C 1
ATOM 1604 O O . PHE A 1 207 ? -13.569 7.534 3.650 1.00 95.00 207 PHE A O 1
ATOM 1611 N N . PRO A 1 208 ? -12.887 8.074 5.713 1.00 92.25 208 PRO A N 1
ATOM 1612 C CA . PRO A 1 208 ? -14.242 8.092 6.277 1.00 92.25 208 PRO A CA 1
ATOM 1613 C C . PRO A 1 208 ? -15.275 8.944 5.516 1.00 92.25 208 PRO A C 1
ATOM 1615 O O . PRO A 1 208 ? -16.425 8.514 5.437 1.00 92.25 208 PRO A O 1
ATOM 1618 N N . PRO A 1 209 ? -14.923 10.096 4.905 1.00 94.81 209 PRO A N 1
ATOM 1619 C CA . PRO A 1 209 ? -15.866 10.892 4.117 1.00 94.81 209 PRO A CA 1
ATOM 1620 C C . PRO A 1 209 ? -16.563 10.151 2.971 1.00 94.81 209 PRO A C 1
ATOM 1622 O O . PRO A 1 209 ? -17.636 10.576 2.552 1.00 94.81 209 PRO A O 1
ATOM 1625 N N . VAL A 1 210 ? -15.994 9.049 2.470 1.00 95.19 210 VAL A N 1
ATOM 1626 C CA . VAL A 1 210 ? -16.610 8.240 1.404 1.00 95.19 210 VAL A CA 1
ATOM 1627 C C . VAL A 1 210 ? -17.237 6.939 1.919 1.00 95.19 210 VAL A C 1
ATOM 1629 O O . VAL A 1 210 ? -17.664 6.113 1.111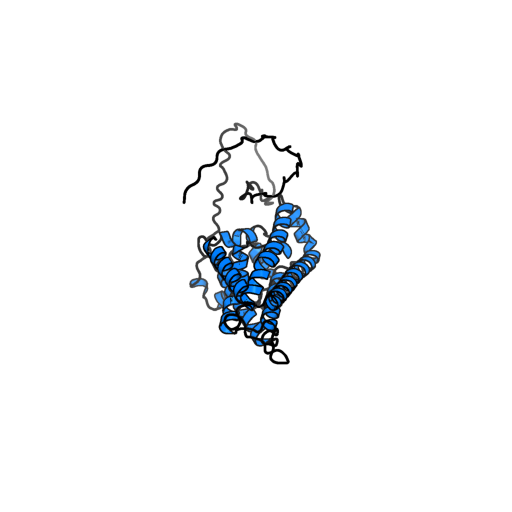 1.00 95.19 210 VAL A O 1
ATOM 1632 N N . GLU A 1 211 ? -17.338 6.742 3.244 1.00 94.50 211 GLU A N 1
ATOM 1633 C CA . GLU A 1 211 ? -17.909 5.526 3.848 1.00 94.50 211 GLU A CA 1
ATOM 1634 C C . GLU A 1 211 ? -19.312 5.245 3.287 1.00 94.50 211 GLU A C 1
ATOM 1636 O O . GLU A 1 211 ? -19.559 4.161 2.758 1.00 94.50 211 GLU A O 1
ATOM 1641 N N . ASP A 1 212 ? -20.212 6.229 3.315 1.00 95.50 212 ASP A N 1
ATOM 1642 C CA . ASP A 1 212 ? -21.599 6.041 2.881 1.00 95.50 212 ASP A CA 1
ATOM 1643 C C . ASP A 1 212 ? -21.721 5.809 1.368 1.00 95.50 212 ASP A C 1
ATOM 1645 O O . ASP A 1 212 ? -22.431 4.895 0.939 1.00 95.50 212 ASP A O 1
ATOM 1649 N N . ALA A 1 213 ? -20.979 6.575 0.562 1.00 96.00 213 ALA A N 1
ATOM 1650 C CA . ALA A 1 213 ? -20.962 6.429 -0.893 1.00 96.00 213 ALA A CA 1
ATOM 1651 C C . ALA A 1 213 ? -20.422 5.057 -1.325 1.00 96.00 213 ALA A C 1
ATOM 1653 O O . ALA A 1 213 ? -20.950 4.435 -2.246 1.00 96.00 213 ALA A O 1
ATOM 1654 N N . SER A 1 214 ? -19.422 4.527 -0.616 1.00 96.38 214 SER A N 1
ATOM 1655 C CA . SER A 1 214 ? -18.819 3.232 -0.945 1.00 96.38 214 SER A CA 1
ATOM 1656 C C . SER A 1 214 ? -19.779 2.042 -0.815 1.00 96.38 214 SER A C 1
ATOM 1658 O O . SER A 1 214 ? -19.508 0.987 -1.384 1.00 96.38 214 SER A O 1
ATOM 1660 N N . ARG A 1 215 ? -20.923 2.193 -0.127 1.00 95.44 215 ARG A N 1
ATOM 1661 C CA . ARG A 1 215 ? -21.957 1.142 -0.037 1.00 95.44 215 ARG A CA 1
ATOM 1662 C C . ARG A 1 215 ? -22.660 0.864 -1.368 1.00 95.44 215 ARG A C 1
ATOM 1664 O O . ARG A 1 215 ? -23.302 -0.173 -1.500 1.00 95.44 215 ARG A O 1
ATOM 1671 N N . TRP A 1 216 ? -22.532 1.774 -2.332 1.00 96.06 216 TRP A N 1
ATOM 1672 C CA . TRP A 1 216 ? -23.071 1.629 -3.684 1.00 96.06 216 TRP A CA 1
ATOM 1673 C C . TRP A 1 216 ? -22.139 0.845 -4.613 1.00 96.06 216 TRP A C 1
ATOM 1675 O O . TRP A 1 216 ? -22.534 0.500 -5.727 1.00 96.06 216 TRP A O 1
ATOM 1685 N N . LEU A 1 217 ? -20.907 0.553 -4.180 1.00 95.69 217 LEU A N 1
ATOM 1686 C CA . LEU A 1 217 ? -19.979 -0.237 -4.978 1.00 95.69 217 LEU A CA 1
ATOM 1687 C C . LEU A 1 217 ? -20.489 -1.679 -5.140 1.00 95.69 217 LEU A C 1
ATOM 1689 O O . LEU A 1 217 ? -21.046 -2.257 -4.199 1.00 95.69 217 LEU A O 1
ATOM 1693 N N . PRO A 1 218 ? -20.266 -2.303 -6.311 1.00 95.81 218 PRO A N 1
ATOM 1694 C CA . PRO A 1 218 ? -20.528 -3.723 -6.491 1.00 95.81 218 PRO A CA 1
ATOM 1695 C C . PRO A 1 218 ? -19.808 -4.551 -5.422 1.00 95.81 218 PRO A C 1
ATOM 1697 O O . PRO A 1 218 ? -18.628 -4.336 -5.165 1.00 95.81 218 PRO A O 1
ATOM 1700 N N . ARG A 1 219 ? -20.480 -5.565 -4.858 1.00 93.88 219 ARG A N 1
ATOM 1701 C CA . ARG A 1 219 ? -19.931 -6.424 -3.781 1.00 93.88 219 ARG A CA 1
ATOM 1702 C C . ARG A 1 219 ? -18.640 -7.170 -4.140 1.00 93.88 219 ARG A C 1
ATOM 1704 O O . ARG A 1 219 ? -17.988 -7.712 -3.254 1.00 93.88 219 ARG A O 1
ATOM 1711 N N . ILE A 1 220 ? -18.308 -7.243 -5.429 1.00 96.06 220 ILE A N 1
ATOM 1712 C CA . ILE A 1 220 ? -17.050 -7.813 -5.922 1.00 96.06 220 ILE A CA 1
ATOM 1713 C C . ILE A 1 220 ? -15.847 -6.904 -5.644 1.00 96.06 220 ILE A C 1
ATOM 1715 O O . ILE A 1 220 ? -14.723 -7.393 -5.671 1.00 96.06 220 ILE A O 1
ATOM 1719 N N . LEU A 1 221 ? -16.068 -5.617 -5.367 1.00 96.31 221 LEU A N 1
ATOM 1720 C CA . LEU A 1 221 ? -15.043 -4.640 -5.012 1.00 96.31 221 LEU A CA 1
ATOM 1721 C C . LEU A 1 221 ? -15.046 -4.391 -3.505 1.00 96.31 221 LEU A C 1
A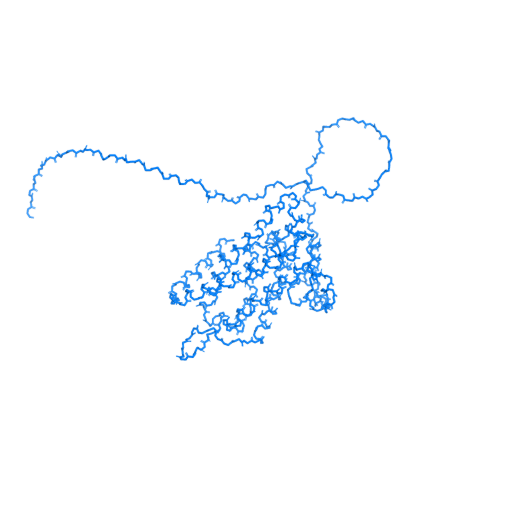TOM 1723 O O . LEU A 1 221 ? -16.071 -4.558 -2.839 1.00 96.31 221 LEU A O 1
ATOM 1727 N N . VAL A 1 222 ? -13.906 -3.967 -2.963 1.00 95.50 222 VAL A N 1
ATOM 1728 C CA . VAL A 1 222 ? -13.843 -3.534 -1.564 1.00 95.50 222 VAL A CA 1
ATOM 1729 C C . VAL A 1 222 ? -14.250 -2.071 -1.449 1.00 95.50 222 VAL A C 1
ATOM 1731 O O . VAL A 1 222 ? -13.636 -1.191 -2.045 1.00 95.50 222 VAL A O 1
ATOM 1734 N N . GLY A 1 223 ? -15.287 -1.816 -0.653 1.00 95.25 223 GLY A N 1
ATOM 1735 C CA . GLY A 1 223 ? -15.701 -0.468 -0.281 1.00 95.25 223 GLY A CA 1
ATOM 1736 C C . GLY A 1 223 ? -15.133 -0.021 1.065 1.00 95.25 223 GLY A C 1
ATOM 1737 O O . GLY A 1 223 ? -14.867 -0.829 1.957 1.00 95.25 223 GLY A O 1
ATOM 1738 N N . THR A 1 224 ? -15.029 1.292 1.249 1.00 95.06 224 THR A N 1
ATOM 1739 C CA . THR A 1 224 ? -14.644 1.935 2.513 1.00 95.06 224 THR A CA 1
ATOM 1740 C C . THR A 1 224 ? -15.526 1.498 3.687 1.00 95.06 224 THR A C 1
ATOM 1742 O O . THR A 1 224 ? -15.013 1.198 4.760 1.00 95.06 224 THR A O 1
ATOM 1745 N N . ALA A 1 225 ? -16.844 1.382 3.498 1.00 93.81 225 ALA A N 1
ATOM 1746 C CA . ALA A 1 225 ? -17.770 0.891 4.521 1.00 93.81 225 ALA A CA 1
ATOM 1747 C C . ALA A 1 225 ? -17.420 -0.522 4.983 1.00 93.81 225 ALA A C 1
ATOM 1749 O O . ALA A 1 225 ? -17.441 -0.811 6.180 1.00 93.81 225 ALA A O 1
ATOM 1750 N N . ASP A 1 226 ? -17.059 -1.390 4.042 1.00 92.50 226 ASP A N 1
ATOM 1751 C CA . ASP A 1 226 ? -16.694 -2.764 4.345 1.00 92.50 226 ASP A CA 1
ATOM 1752 C C . ASP A 1 226 ? -15.395 -2.823 5.139 1.00 92.50 226 ASP A C 1
ATOM 1754 O O . ASP A 1 226 ? -15.337 -3.511 6.162 1.00 92.50 226 ASP A O 1
ATOM 1758 N N . HIS A 1 227 ? -14.385 -2.058 4.735 1.00 92.75 227 HIS A N 1
ATOM 1759 C CA . HIS A 1 227 ? -13.106 -2.077 5.427 1.00 92.75 227 HIS A CA 1
ATOM 1760 C C . HIS A 1 227 ? -13.150 -1.365 6.790 1.00 92.75 227 HIS A C 1
ATOM 1762 O O . HIS A 1 227 ? -12.679 -1.906 7.791 1.00 92.75 227 HIS A O 1
ATOM 1768 N N . LEU A 1 228 ? -13.817 -0.214 6.905 1.00 92.19 228 LEU A N 1
ATOM 1769 C CA . LEU A 1 228 ? -14.027 0.435 8.205 1.00 92.19 228 LEU A CA 1
ATOM 1770 C C . LEU A 1 228 ? -14.890 -0.420 9.147 1.00 92.19 228 LEU A C 1
ATOM 1772 O O . LEU A 1 228 ? -14.713 -0.361 10.366 1.00 92.19 228 LEU A O 1
ATOM 1776 N N . SER A 1 229 ? -15.799 -1.251 8.620 1.00 91.12 229 SER A N 1
ATOM 1777 C CA . SER A 1 229 ? -16.545 -2.210 9.445 1.00 91.12 229 SER A CA 1
ATOM 1778 C C . SER A 1 229 ? -15.641 -3.278 10.069 1.00 91.12 229 SER A C 1
ATOM 1780 O O . SER A 1 229 ? -15.880 -3.650 11.218 1.00 91.12 229 SER A O 1
ATOM 1782 N N . HIS A 1 230 ? -14.575 -3.705 9.378 1.00 90.75 230 HIS A N 1
ATOM 1783 C CA . HIS A 1 230 ? -13.567 -4.613 9.933 1.00 90.75 230 HIS A CA 1
ATOM 1784 C C . HIS A 1 230 ? -12.835 -3.972 11.120 1.00 90.75 230 HIS A C 1
ATOM 1786 O O . HIS A 1 230 ? -12.695 -4.594 12.169 1.00 90.75 230 HIS A O 1
ATOM 1792 N N . HIS A 1 231 ? -12.441 -2.703 11.004 1.00 89.75 231 HIS A N 1
ATOM 1793 C CA . HIS A 1 231 ? -11.808 -1.955 12.101 1.00 89.75 231 HIS A CA 1
ATOM 1794 C C . HIS A 1 231 ? -12.713 -1.761 13.325 1.00 89.75 231 HIS A C 1
ATOM 1796 O O . HIS A 1 231 ? -12.238 -1.587 14.451 1.00 89.75 231 HIS A O 1
ATOM 1802 N N . LYS A 1 232 ? -14.034 -1.773 13.113 1.00 89.38 232 LYS A N 1
ATOM 1803 C CA . LYS A 1 232 ? -15.045 -1.755 14.180 1.00 89.38 232 LYS A CA 1
ATOM 1804 C C . LYS A 1 232 ? -15.233 -3.159 14.781 1.00 89.38 232 LYS A C 1
ATOM 1806 O O . LYS A 1 232 ? -15.316 -3.287 15.999 1.00 89.38 232 LYS A O 1
ATOM 1811 N N . HIS A 1 233 ? -15.248 -4.197 13.942 1.00 86.88 233 HIS A N 1
ATOM 1812 C CA . HIS A 1 233 ? -15.506 -5.590 14.321 1.00 86.88 233 HIS A CA 1
ATOM 1813 C C . HIS A 1 233 ? -14.485 -6.545 13.665 1.00 86.88 233 HIS A C 1
ATOM 1815 O O . HIS A 1 233 ? -14.778 -7.157 12.629 1.00 86.88 233 HIS A O 1
ATOM 1821 N N . PRO A 1 234 ? -13.279 -6.685 14.249 1.00 80.75 234 PRO A N 1
ATOM 1822 C CA . PRO A 1 234 ? -12.217 -7.492 13.656 1.00 80.75 234 PRO A CA 1
ATOM 1823 C C . PRO A 1 234 ? -12.615 -8.966 13.522 1.00 80.75 234 PRO A C 1
ATOM 1825 O O . PRO A 1 234 ? -13.204 -9.542 14.435 1.00 80.75 234 PRO A O 1
ATOM 1828 N N . GLY A 1 235 ? -12.234 -9.597 12.405 1.00 76.44 235 GLY A N 1
ATOM 1829 C CA . GLY A 1 235 ? -12.350 -11.052 12.216 1.00 76.44 235 GLY A CA 1
ATOM 1830 C C . GLY A 1 235 ? -13.352 -11.536 11.163 1.00 76.44 235 GLY A C 1
ATOM 1831 O O . GLY A 1 235 ? -13.444 -12.745 10.952 1.00 76.44 235 GLY A O 1
ATOM 1832 N N . HIS A 1 236 ? -14.067 -10.637 10.476 1.00 77.88 236 HIS A N 1
ATOM 1833 C CA . HIS A 1 236 ? -15.096 -11.024 9.493 1.00 77.88 236 HIS A CA 1
ATOM 1834 C C . HIS A 1 236 ? -14.748 -10.743 8.026 1.00 77.88 236 HIS A C 1
ATOM 1836 O O . HIS A 1 236 ? -15.192 -11.488 7.155 1.00 77.88 236 HIS A O 1
ATOM 1842 N N . LYS A 1 237 ? -13.971 -9.694 7.747 1.00 90.12 237 LYS A N 1
ATOM 1843 C CA . LYS A 1 237 ? -13.529 -9.311 6.396 1.00 90.12 237 LYS A CA 1
ATOM 1844 C C . LYS A 1 237 ? -12.025 -9.075 6.417 1.00 90.12 237 LYS A C 1
ATOM 1846 O O . LYS A 1 237 ? -11.549 -8.468 7.366 1.00 90.12 237 LYS A O 1
ATOM 1851 N N . PHE A 1 238 ? -11.290 -9.542 5.419 1.00 93.75 238 PHE A N 1
ATOM 1852 C CA . PHE A 1 238 ? -9.832 -9.374 5.320 1.00 93.75 238 PHE A CA 1
ATOM 1853 C C . PHE A 1 238 ? -9.401 -8.743 3.992 1.00 93.75 238 PHE A C 1
ATOM 1855 O O . PHE A 1 238 ? -8.221 -8.452 3.798 1.00 93.75 238 PHE A O 1
ATOM 1862 N N . SER A 1 239 ? -10.340 -8.543 3.067 1.00 94.25 239 SER A N 1
ATOM 1863 C CA . SER A 1 239 ? -10.065 -7.987 1.744 1.00 94.25 239 SER A CA 1
ATOM 1864 C C . SER A 1 239 ? -9.500 -6.569 1.838 1.00 94.25 239 SER A C 1
ATOM 1866 O O . SER A 1 239 ? -9.935 -5.756 2.658 1.00 94.25 239 SER A O 1
ATOM 1868 N N . GLY A 1 240 ? -8.493 -6.329 0.997 1.00 90.62 240 GLY A N 1
ATOM 1869 C CA . GLY A 1 240 ? -7.753 -5.077 0.898 1.00 90.62 240 GLY A CA 1
ATOM 1870 C C . GLY A 1 240 ? -8.406 -4.080 -0.060 1.00 90.62 240 GLY A C 1
ATOM 1871 O O . GLY A 1 240 ? -9.569 -3.749 0.077 1.00 90.62 240 GLY A O 1
ATOM 1872 N N . HIS A 1 241 ? -7.650 -3.597 -1.040 1.00 88.56 241 HIS A N 1
ATOM 1873 C CA . HIS A 1 241 ? -7.954 -2.376 -1.791 1.00 88.56 241 HIS A CA 1
ATOM 1874 C C . HIS A 1 241 ? -8.496 -2.599 -3.219 1.00 88.56 241 HIS A C 1
ATOM 1876 O O . HIS A 1 241 ? -8.696 -1.629 -3.940 1.00 88.56 241 HIS A O 1
ATOM 1882 N N . THR A 1 242 ? -8.735 -3.845 -3.658 1.00 94.69 242 THR A N 1
ATOM 1883 C CA . THR A 1 242 ? -9.261 -4.128 -5.015 1.00 94.69 242 THR A CA 1
ATOM 1884 C C . THR A 1 242 ? -10.544 -4.962 -4.997 1.00 94.69 242 THR A C 1
ATOM 1886 O O . THR A 1 242 ? -11.648 -4.422 -4.955 1.00 94.69 242 THR A O 1
ATOM 1889 N N . LEU A 1 243 ? -10.401 -6.284 -5.022 1.00 96.06 243 LEU A N 1
ATOM 1890 C CA . LEU A 1 243 ? -11.461 -7.268 -5.068 1.00 96.06 243 LEU A CA 1
ATOM 1891 C C . LEU A 1 243 ? -11.816 -7.743 -3.661 1.00 96.06 243 LEU A C 1
ATOM 1893 O O . LEU A 1 243 ? -10.957 -7.912 -2.792 1.00 96.06 243 LEU A O 1
ATOM 1897 N N . SER A 1 244 ? -13.099 -8.013 -3.457 1.00 95.69 244 SER A N 1
ATOM 1898 C CA . SER A 1 244 ? -13.615 -8.634 -2.244 1.00 95.69 244 SER A CA 1
ATOM 1899 C C . SER A 1 244 ? -13.359 -10.142 -2.282 1.00 95.69 244 SER A C 1
ATOM 1901 O O . SER A 1 244 ? -14.225 -10.944 -2.631 1.00 95.69 244 SER A O 1
ATOM 1903 N N . TYR A 1 245 ? -12.146 -10.556 -1.921 1.00 94.38 245 TYR A N 1
ATOM 1904 C CA . TYR A 1 245 ? -11.791 -11.971 -1.774 1.00 94.38 245 TYR A CA 1
ATOM 1905 C C . TYR A 1 245 ? -12.641 -12.682 -0.715 1.00 94.38 245 TYR A C 1
ATOM 1907 O O . TYR A 1 245 ? -12.906 -13.876 -0.841 1.00 94.38 245 TYR A O 1
ATOM 1915 N N . ASP A 1 246 ? -13.156 -11.952 0.277 1.00 92.25 246 ASP A N 1
ATOM 1916 C CA . ASP A 1 246 ? -14.143 -12.476 1.226 1.00 92.25 246 ASP A CA 1
ATOM 1917 C C . ASP A 1 246 ? -15.454 -12.878 0.539 1.00 92.25 246 ASP A C 1
ATOM 1919 O O . ASP A 1 246 ? -16.021 -13.920 0.878 1.00 92.25 246 ASP A O 1
ATOM 1923 N N . TYR A 1 247 ? -15.920 -12.084 -0.434 1.00 92.69 247 TYR A N 1
ATOM 1924 C CA . TYR A 1 247 ? -17.106 -12.399 -1.232 1.00 92.69 247 TYR A CA 1
ATOM 1925 C C . TYR A 1 247 ? -1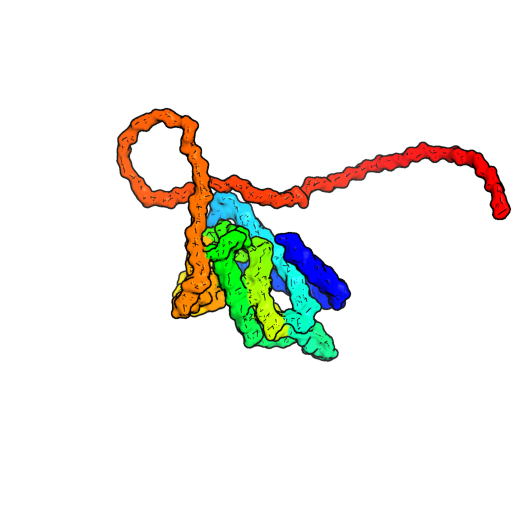6.882 -13.653 -2.081 1.00 92.69 247 TYR A C 1
ATOM 1927 O O . TYR A 1 247 ? -17.722 -14.556 -2.081 1.00 92.69 247 TYR A O 1
ATOM 1935 N N . PHE A 1 248 ? -15.733 -13.753 -2.757 1.00 91.81 248 PHE A N 1
ATOM 1936 C CA . PHE A 1 248 ? -15.389 -14.943 -3.540 1.00 91.81 248 PHE A CA 1
ATOM 1937 C C . PHE A 1 248 ? -15.258 -16.188 -2.655 1.00 91.81 248 PHE A C 1
ATOM 1939 O O . PHE A 1 248 ? -15.831 -17.228 -2.975 1.00 91.81 248 PHE A O 1
ATOM 1946 N N . ALA A 1 249 ? -14.585 -16.079 -1.508 1.00 88.94 249 ALA A N 1
ATOM 1947 C CA . ALA A 1 249 ? -14.436 -17.182 -0.562 1.00 88.94 249 ALA A CA 1
ATOM 1948 C C . ALA A 1 249 ? -15.780 -17.651 0.021 1.00 88.94 249 ALA A C 1
ATOM 1950 O O . ALA A 1 249 ? -15.956 -18.840 0.287 1.00 88.94 249 ALA A O 1
ATOM 1951 N N . GLU A 1 250 ? -16.734 -16.738 0.221 1.00 87.94 250 GLU A N 1
ATOM 1952 C CA . GLU A 1 250 ? -18.099 -17.080 0.624 1.00 87.94 250 GLU A CA 1
ATOM 1953 C C . GLU A 1 250 ? -18.854 -17.813 -0.489 1.00 87.94 250 GLU A C 1
ATOM 1955 O O . GLU A 1 250 ? -19.403 -18.888 -0.251 1.00 87.94 250 GLU A O 1
ATOM 1960 N N . ARG A 1 251 ? -18.847 -17.265 -1.711 1.00 87.94 251 ARG A N 1
ATOM 1961 C CA . ARG A 1 251 ? -19.573 -17.827 -2.861 1.00 87.94 251 ARG A CA 1
ATOM 1962 C C . ARG A 1 251 ? -19.060 -19.197 -3.281 1.00 87.94 251 ARG A C 1
ATOM 1964 O O . ARG A 1 251 ? -19.862 -20.063 -3.611 1.00 87.94 251 ARG A O 1
ATOM 1971 N N . LEU A 1 252 ? -17.748 -19.391 -3.232 1.00 88.25 252 LEU A N 1
ATOM 1972 C CA . LEU A 1 252 ? -17.096 -20.656 -3.563 1.00 88.25 252 LEU A CA 1
ATOM 1973 C C . LEU A 1 252 ? -17.073 -21.641 -2.381 1.00 88.25 252 LEU A C 1
ATOM 1975 O O . LEU A 1 252 ? -16.437 -22.684 -2.472 1.00 88.25 252 LEU A O 1
ATOM 1979 N N . GLN A 1 253 ? -17.722 -21.308 -1.256 1.00 81.12 253 GLN A N 1
ATOM 1980 C CA . GLN A 1 253 ? -17.752 -22.121 -0.031 1.00 81.12 253 GLN A CA 1
ATOM 1981 C C . GLN A 1 253 ? -16.356 -22.474 0.525 1.00 81.12 253 GLN A C 1
ATOM 1983 O O . GLN A 1 253 ? -16.195 -23.377 1.346 1.00 81.12 253 GLN A O 1
ATOM 1988 N N . LEU A 1 254 ? -15.334 -21.690 0.167 1.00 77.56 254 LEU A N 1
ATOM 1989 C CA . LEU A 1 254 ? -13.942 -21.886 0.585 1.00 77.56 254 LEU A CA 1
ATOM 1990 C C . LEU A 1 254 ? -13.719 -21.549 2.064 1.00 77.56 254 LEU A C 1
ATOM 1992 O O . LEU A 1 254 ? -12.656 -21.830 2.613 1.00 77.56 254 LEU A O 1
ATOM 1996 N N . ARG A 1 255 ? -14.721 -20.981 2.751 1.00 66.25 255 ARG A N 1
ATOM 1997 C CA . ARG A 1 255 ? -14.664 -20.730 4.201 1.00 66.25 255 ARG A CA 1
ATOM 1998 C C . ARG A 1 255 ? -14.403 -22.000 5.014 1.00 66.25 255 ARG A C 1
ATOM 2000 O O . ARG A 1 255 ? -13.836 -21.884 6.094 1.00 66.25 255 ARG A O 1
ATOM 2007 N N . ALA A 1 256 ? -14.774 -23.178 4.505 1.00 65.12 256 ALA A N 1
ATOM 2008 C CA . ALA A 1 256 ? -14.461 -24.457 5.143 1.00 65.12 256 ALA A CA 1
ATOM 2009 C C . ALA A 1 256 ? -12.957 -24.791 5.125 1.00 65.12 256 ALA A C 1
ATOM 2011 O O . ALA A 1 256 ? -12.482 -25.492 6.013 1.00 65.12 256 ALA A O 1
ATOM 2012 N N . LEU A 1 257 ? -12.210 -24.268 4.146 1.00 67.69 257 LEU A N 1
ATOM 2013 C CA . LEU A 1 257 ? -10.774 -24.512 3.979 1.00 67.69 257 LEU A CA 1
ATOM 2014 C C . LEU A 1 257 ? -9.907 -23.539 4.787 1.00 67.69 257 LEU A C 1
ATOM 2016 O O . LEU A 1 257 ? -8.730 -23.803 5.022 1.00 67.69 257 LEU A O 1
ATOM 2020 N N . LEU A 1 258 ? -10.470 -22.405 5.216 1.00 64.94 258 LEU A N 1
ATOM 2021 C CA . LEU A 1 258 ? -9.754 -21.422 6.023 1.00 64.94 258 LEU A CA 1
ATOM 2022 C C . LEU A 1 258 ? -9.936 -21.717 7.520 1.00 64.94 258 LEU A C 1
ATOM 2024 O O . LEU A 1 258 ? -11.060 -21.988 7.953 1.00 64.94 258 LEU A O 1
ATOM 2028 N N . PRO A 1 259 ? -8.880 -21.591 8.348 1.00 64.44 259 PRO A N 1
ATOM 2029 C CA . PRO A 1 259 ? -9.005 -21.763 9.791 1.00 64.44 259 PRO A CA 1
ATOM 2030 C C . PRO A 1 259 ? -10.070 -20.815 10.355 1.00 64.44 259 PRO A C 1
ATOM 2032 O O . PRO A 1 259 ? -10.108 -19.627 10.012 1.00 64.44 259 PRO A O 1
ATOM 2035 N N . ARG A 1 260 ? -10.959 -21.329 11.214 1.00 65.38 260 ARG A N 1
ATOM 2036 C CA . ARG A 1 260 ? -11.995 -20.498 11.840 1.00 65.38 260 ARG A CA 1
ATOM 2037 C C . ARG A 1 260 ? -11.333 -19.452 12.747 1.00 65.38 260 ARG A C 1
ATOM 2039 O O . ARG A 1 260 ? -10.494 -19.833 13.567 1.00 65.38 260 ARG A O 1
ATOM 2046 N N . PRO A 1 261 ? -11.709 -18.162 12.642 1.00 58.31 261 PRO A N 1
ATOM 2047 C CA . PRO A 1 261 ? -11.225 -17.153 13.573 1.00 58.31 261 PRO A CA 1
ATOM 2048 C C . PRO A 1 261 ? -11.664 -17.555 14.982 1.00 58.31 261 PRO A C 1
ATOM 2050 O O . PRO A 1 261 ? -12.846 -17.803 15.230 1.00 58.31 261 PRO A O 1
ATOM 2053 N N . ARG A 1 262 ? -10.706 -17.673 15.903 1.00 60.47 262 ARG A N 1
ATOM 2054 C CA . ARG A 1 262 ? -11.045 -17.842 17.316 1.00 60.47 262 ARG A CA 1
ATOM 2055 C C . ARG A 1 262 ? -11.548 -16.501 17.847 1.00 60.47 262 ARG A C 1
ATOM 2057 O O . ARG A 1 262 ? -11.010 -15.470 17.437 1.00 60.47 262 ARG A O 1
ATOM 2064 N N . PRO A 1 263 ? -12.530 -16.486 18.766 1.00 51.31 263 PRO A N 1
ATOM 2065 C CA . PRO A 1 263 ? -12.801 -15.278 19.528 1.00 51.31 263 PRO A CA 1
ATOM 2066 C C . PRO A 1 263 ? -11.476 -14.846 20.160 1.00 51.31 263 PRO A C 1
ATOM 2068 O O . PRO A 1 263 ? -10.843 -15.637 20.863 1.00 51.31 263 PRO A O 1
ATOM 2071 N N . LEU A 1 264 ? -11.014 -13.636 19.826 1.00 52.06 264 LEU A N 1
ATOM 2072 C CA . LEU A 1 264 ? -9.850 -13.031 20.464 1.00 52.06 264 LEU A CA 1
ATOM 2073 C C . LEU A 1 264 ? -10.093 -13.130 21.964 1.00 52.06 264 LEU A C 1
ATOM 2075 O O . LEU A 1 264 ? -11.049 -12.551 22.474 1.00 52.06 264 LEU A O 1
ATOM 2079 N N . CYS A 1 265 ? -9.282 -13.957 22.619 1.00 41.81 265 CYS A N 1
ATOM 2080 C CA . CYS A 1 265 ? -9.370 -14.275 24.030 1.00 41.81 265 CYS A CA 1
ATOM 2081 C C . CYS A 1 265 ? -9.712 -13.018 24.840 1.00 41.81 265 CYS A C 1
ATOM 2083 O O . CYS A 1 265 ? -8.878 -12.130 25.006 1.00 41.81 265 CYS A O 1
ATOM 2085 N N . ALA A 1 266 ? -10.923 -12.976 25.395 1.00 41.84 266 ALA A N 1
ATOM 2086 C CA . ALA A 1 266 ? -11.332 -12.043 26.441 1.00 41.84 266 ALA A CA 1
ATOM 2087 C C . ALA A 1 266 ? -10.618 -12.338 27.781 1.00 41.84 266 ALA A C 1
ATOM 2089 O O . ALA A 1 266 ? -11.129 -12.035 28.852 1.00 41.84 266 ALA A O 1
ATOM 2090 N N . THR A 1 267 ? -9.429 -12.942 27.744 1.00 40.75 267 THR A N 1
ATOM 2091 C CA . THR A 1 267 ? -8.553 -13.185 28.891 1.00 40.75 267 THR A CA 1
ATOM 2092 C C . THR A 1 267 ? -7.485 -12.102 28.980 1.00 40.75 267 THR A C 1
ATOM 2094 O O . THR A 1 267 ? -6.297 -12.369 29.122 1.00 40.75 267 THR A O 1
ATOM 2097 N N . VAL A 1 268 ? -7.913 -10.841 28.992 1.00 42.97 268 VAL A N 1
ATOM 2098 C CA . VAL A 1 268 ? -7.314 -9.934 29.972 1.00 42.97 268 VAL A CA 1
ATOM 2099 C C . VAL A 1 268 ? -8.111 -10.192 31.238 1.00 42.97 268 VAL A C 1
ATOM 2101 O O . VAL A 1 268 ? -9.185 -9.629 31.428 1.00 42.97 268 VAL A O 1
ATOM 2104 N N . ALA A 1 269 ? -7.629 -11.133 32.053 1.00 38.75 269 ALA A N 1
ATOM 2105 C CA . ALA A 1 269 ? -8.143 -11.317 33.396 1.00 38.75 269 ALA A CA 1
ATOM 2106 C C . ALA A 1 269 ? -8.114 -9.944 34.076 1.00 38.75 269 ALA A C 1
ATOM 2108 O O . ALA A 1 269 ? -7.041 -9.382 34.307 1.00 38.75 269 ALA A O 1
ATOM 2109 N N . GLN A 1 270 ? -9.293 -9.377 34.335 1.00 37.31 270 GLN A N 1
ATOM 2110 C CA . GLN A 1 270 ? -9.394 -8.251 35.244 1.00 37.31 270 GLN A CA 1
ATOM 2111 C C . GLN A 1 270 ? -8.699 -8.679 36.542 1.00 37.31 270 GLN A C 1
ATOM 2113 O O . GLN A 1 270 ? -8.982 -9.776 37.040 1.00 37.31 270 GLN A O 1
ATOM 2118 N N . PRO A 1 271 ? -7.777 -7.871 37.094 1.00 37.81 271 PRO A N 1
ATOM 2119 C CA . PRO A 1 271 ? -7.305 -8.112 38.442 1.00 37.81 271 PRO A CA 1
ATOM 2120 C C . PRO A 1 271 ? -8.551 -8.155 39.321 1.00 37.81 271 PRO A C 1
ATOM 2122 O O . PRO A 1 271 ? -9.339 -7.208 39.304 1.00 37.81 271 PRO A O 1
ATOM 2125 N N . ARG A 1 272 ? -8.760 -9.260 40.042 1.00 38.44 272 ARG A N 1
ATOM 2126 C CA . ARG A 1 272 ? -9.768 -9.323 41.099 1.00 38.44 272 ARG A CA 1
ATOM 2127 C C . ARG A 1 272 ? -9.459 -8.193 42.081 1.00 38.44 272 ARG A C 1
ATOM 2129 O O . ARG A 1 272 ? -8.580 -8.324 42.926 1.00 38.44 272 ARG A O 1
ATOM 2136 N N . ALA A 1 273 ? -10.156 -7.071 41.945 1.00 46.19 273 ALA A N 1
ATOM 2137 C CA . ALA A 1 273 ? -10.292 -6.107 43.014 1.00 46.19 273 ALA A CA 1
ATOM 2138 C C . ALA A 1 273 ? -11.168 -6.786 44.068 1.00 46.19 273 ALA A C 1
ATOM 2140 O O . ALA A 1 273 ? -12.360 -6.989 43.847 1.00 46.19 273 ALA A O 1
ATOM 2141 N N . GLY A 1 274 ? -10.565 -7.237 45.164 1.00 40.09 274 GLY A N 1
ATOM 2142 C CA . GLY A 1 274 ? -11.330 -7.893 46.214 1.00 40.09 274 GLY A CA 1
ATOM 2143 C C . GLY A 1 274 ? -10.490 -8.536 47.302 1.00 40.09 274 GLY A C 1
ATOM 2144 O O . GLY A 1 274 ? -10.427 -9.756 47.379 1.00 40.09 274 GLY A O 1
ATOM 2145 N N . ALA A 1 275 ? -9.917 -7.711 48.177 1.00 37.53 275 ALA A N 1
ATOM 2146 C CA . ALA A 1 275 ? -9.881 -8.010 49.605 1.00 37.53 275 ALA A CA 1
ATOM 2147 C C . ALA A 1 275 ? -9.839 -6.687 50.383 1.00 37.53 275 ALA A C 1
ATOM 2149 O O . ALA A 1 275 ? -8.807 -6.025 50.430 1.00 37.53 275 ALA A O 1
ATOM 2150 N N . GLY A 1 276 ? -10.979 -6.313 50.969 1.00 42.25 276 GLY A N 1
ATOM 2151 C CA . GLY A 1 276 ? -11.050 -5.303 52.024 1.00 42.25 276 GLY A CA 1
ATOM 2152 C C . GLY A 1 276 ? -11.895 -4.072 51.707 1.00 42.25 276 GLY A C 1
ATOM 2153 O O . GLY A 1 276 ? -11.345 -3.015 51.432 1.00 42.25 276 GLY A O 1
ATOM 2154 N N . ALA A 1 277 ? -13.219 -4.184 51.831 1.00 34.75 277 ALA A N 1
ATOM 2155 C CA . ALA A 1 277 ? -14.034 -3.108 52.397 1.00 34.75 277 ALA A CA 1
ATOM 2156 C C . ALA A 1 277 ? -15.390 -3.658 52.855 1.00 34.75 277 ALA A C 1
ATOM 2158 O O . ALA A 1 277 ? -16.128 -4.292 52.105 1.00 34.75 277 ALA A O 1
ATOM 2159 N N . CYS A 1 278 ? -15.652 -3.427 54.131 1.00 35.03 278 CYS A N 1
ATOM 2160 C CA . CYS A 1 278 ? -16.850 -3.764 54.872 1.00 35.03 278 CYS A CA 1
ATOM 2161 C C . CYS A 1 278 ? -18.016 -2.827 54.488 1.00 35.03 278 CYS A C 1
ATOM 2163 O O . CYS A 1 278 ? -17.780 -1.660 54.195 1.00 35.03 278 CYS A O 1
ATOM 2165 N N . GLN A 1 279 ? -19.249 -3.334 54.627 1.00 35.94 279 GLN A N 1
ATOM 2166 C CA . GLN A 1 279 ? -20.454 -2.596 55.056 1.00 35.94 279 GLN A CA 1
ATOM 2167 C C . GLN A 1 279 ? -21.087 -1.529 54.125 1.00 35.94 279 GLN A C 1
ATOM 2169 O O . GLN A 1 279 ? -20.594 -0.419 53.994 1.00 35.94 279 GLN A O 1
ATOM 2174 N N . MET A 1 280 ? -22.287 -1.795 53.587 1.00 31.95 280 MET A N 1
ATOM 2175 C CA . MET A 1 280 ? -23.604 -1.466 54.188 1.00 31.95 280 MET A CA 1
ATOM 2176 C C . MET A 1 280 ? -24.745 -1.570 53.155 1.00 31.95 280 MET A C 1
ATOM 2178 O O . MET A 1 280 ? -24.573 -1.308 51.969 1.00 31.95 280 MET A O 1
ATOM 2182 N N . ARG A 1 281 ? -25.923 -1.961 53.657 1.00 40.38 281 ARG A N 1
ATOM 2183 C CA . ARG A 1 281 ? -27.228 -2.036 52.976 1.00 40.38 281 ARG A CA 1
ATOM 2184 C C . ARG A 1 281 ? -27.707 -0.678 52.442 1.00 40.38 281 ARG A C 1
ATOM 2186 O O . ARG A 1 281 ? -27.530 0.333 53.111 1.00 40.38 281 ARG A O 1
ATOM 2193 N N . GLY A 1 282 ? -28.465 -0.709 51.343 1.00 33.31 282 GLY A N 1
ATOM 2194 C CA . GLY A 1 282 ? -29.367 0.367 50.918 1.00 33.31 282 GLY A CA 1
ATOM 2195 C C . GLY A 1 282 ? -30.162 -0.018 49.665 1.00 33.31 282 GLY A C 1
ATOM 2196 O O . GLY A 1 282 ? -29.576 -0.369 48.646 1.00 33.31 282 GLY A O 1
ATOM 2197 N N . GLU A 1 283 ? -31.489 -0.004 49.765 1.00 37.34 283 GLU A N 1
ATOM 2198 C CA . GLU A 1 283 ? -32.465 -0.419 48.749 1.00 37.34 283 GLU A CA 1
ATOM 2199 C C . GLU A 1 283 ? -32.748 0.667 47.680 1.00 37.34 283 GLU A C 1
ATOM 2201 O O . GLU A 1 283 ? -33.029 1.804 48.037 1.00 37.34 283 GLU A O 1
ATOM 2206 N N . GLY A 1 284 ? -32.766 0.263 46.393 1.00 31.38 284 GLY A N 1
ATOM 2207 C CA . GLY A 1 284 ? -33.558 0.789 45.245 1.00 31.38 284 GLY A CA 1
ATOM 2208 C C . GLY A 1 284 ? -33.394 2.250 44.748 1.00 31.38 284 GLY A C 1
ATOM 2209 O O . GLY A 1 284 ? -32.797 3.077 45.423 1.00 31.38 284 GLY A O 1
ATOM 2210 N N . PRO A 1 285 ? -34.007 2.652 43.600 1.00 50.88 285 PRO A N 1
ATOM 2211 C CA . PRO A 1 285 ? -34.354 1.907 42.377 1.00 50.88 285 PRO A CA 1
ATOM 2212 C C . PRO A 1 285 ? -33.904 2.597 41.045 1.00 50.88 285 PRO A C 1
ATOM 2214 O O . PRO A 1 285 ? -33.613 3.785 41.001 1.00 50.88 285 PRO A O 1
ATOM 2217 N N . ARG A 1 286 ? -33.951 1.832 39.932 1.00 41.66 286 ARG A N 1
ATOM 2218 C CA . ARG A 1 286 ? -33.996 2.220 38.489 1.00 41.66 286 ARG A CA 1
ATOM 2219 C C . ARG A 1 286 ? -33.019 3.295 37.958 1.00 41.66 286 ARG A C 1
ATOM 2221 O O . ARG A 1 286 ? -33.237 4.482 38.169 1.00 41.66 286 ARG A O 1
ATOM 2228 N N . ARG A 1 287 ? -32.140 2.909 37.011 1.00 33.62 287 ARG A N 1
ATOM 2229 C CA . ARG A 1 287 ? -31.826 3.720 35.807 1.00 33.62 287 ARG A CA 1
ATOM 2230 C C . ARG A 1 287 ? -31.117 2.940 34.685 1.00 33.62 287 ARG A C 1
ATOM 2232 O O . ARG A 1 287 ? -30.102 2.301 34.908 1.00 33.62 287 ARG A O 1
ATOM 2239 N N . SER A 1 288 ? -31.700 3.075 33.489 1.00 33.38 288 SER A N 1
ATOM 2240 C CA . SER A 1 288 ? -31.082 3.371 32.183 1.00 33.38 288 SER A CA 1
ATOM 2241 C C . SER A 1 288 ? -29.857 2.559 31.720 1.00 33.38 288 SER A C 1
ATOM 2243 O O . SER A 1 288 ? -28.741 2.744 32.198 1.00 33.38 288 SER A O 1
ATOM 2245 N N . LEU A 1 289 ? -30.079 1.775 30.660 1.00 40.25 289 LEU A N 1
ATOM 2246 C CA . LEU A 1 289 ? -29.070 1.242 29.747 1.00 40.25 289 LEU A CA 1
ATOM 2247 C C . LEU A 1 289 ? -28.361 2.393 29.014 1.00 40.25 289 LEU A C 1
ATOM 2249 O O . LEU A 1 289 ? -28.898 2.935 28.056 1.00 40.25 289 LEU A O 1
ATOM 2253 N N . ASN A 1 290 ? -27.150 2.736 29.445 1.00 32.91 290 ASN A N 1
ATOM 2254 C CA . ASN A 1 290 ? -26.139 3.372 28.605 1.00 32.91 290 ASN A CA 1
ATOM 2255 C C . ASN A 1 290 ? -24.797 2.717 28.939 1.00 32.91 290 ASN A C 1
ATOM 2257 O O . ASN A 1 290 ? -24.332 2.761 30.076 1.00 32.91 290 ASN A O 1
ATOM 2261 N N . GLY A 1 291 ? -24.244 2.007 27.957 1.00 30.88 291 GLY A N 1
ATOM 2262 C CA . GLY A 1 291 ? -23.004 1.254 28.083 1.00 30.88 291 GLY A CA 1
ATOM 2263 C C . GLY A 1 291 ? -21.791 2.163 27.950 1.00 30.88 291 GLY A C 1
ATOM 2264 O O . GLY A 1 291 ? -21.310 2.387 26.842 1.00 30.88 291 GLY A O 1
ATOM 2265 N N . ASP A 1 292 ? -21.280 2.634 29.083 1.00 29.50 292 ASP A N 1
ATOM 2266 C CA . ASP A 1 292 ? -19.950 3.227 29.180 1.00 29.50 292 ASP A CA 1
ATOM 2267 C C . ASP A 1 292 ? -18.908 2.110 29.326 1.00 29.50 292 ASP A C 1
ATOM 2269 O O . ASP A 1 292 ? -18.804 1.436 30.353 1.00 29.50 292 ASP A O 1
ATOM 2273 N N . TYR A 1 293 ? -18.112 1.898 28.277 1.00 32.50 293 TYR A N 1
ATOM 2274 C CA . TYR A 1 293 ? -16.919 1.060 28.355 1.00 32.50 293 TYR A CA 1
ATOM 2275 C C . TYR A 1 293 ? -15.811 1.832 29.080 1.00 32.50 293 TYR A C 1
ATOM 2277 O O . TYR A 1 293 ? -15.153 2.705 28.514 1.00 32.50 293 TYR A O 1
ATOM 2285 N N . ILE A 1 294 ? -15.595 1.486 30.349 1.00 31.98 294 ILE A N 1
ATOM 2286 C CA . ILE A 1 294 ? -14.474 1.964 31.160 1.00 31.98 294 ILE A CA 1
ATOM 2287 C C . ILE A 1 294 ? -13.160 1.419 30.580 1.00 31.98 294 ILE A C 1
ATOM 2289 O O . ILE A 1 294 ? -12.868 0.224 30.642 1.00 31.98 294 ILE A O 1
ATOM 2293 N N . VAL A 1 295 ? -12.335 2.319 30.042 1.00 38.56 295 VAL A N 1
ATOM 2294 C CA . VAL A 1 295 ? -10.933 2.058 29.696 1.00 38.56 295 VAL A CA 1
ATOM 2295 C C . VAL A 1 295 ? -10.094 2.199 30.966 1.00 38.56 295 VAL A C 1
ATOM 2297 O O . VAL A 1 295 ? -9.574 3.268 31.277 1.00 38.56 295 VAL A O 1
ATOM 2300 N N . SER A 1 296 ? -9.938 1.107 31.709 1.00 31.72 296 SER A N 1
ATOM 2301 C CA . SER A 1 296 ? -8.959 1.007 32.795 1.00 31.72 296 SER A CA 1
ATOM 2302 C C . SER A 1 296 ? -8.045 -0.189 32.538 1.00 31.72 296 SER A C 1
ATOM 2304 O O . SER A 1 296 ? -8.411 -1.329 32.812 1.00 31.72 296 SER A O 1
ATOM 2306 N N . GLY A 1 297 ? -6.857 0.063 31.978 1.00 30.33 297 GLY A N 1
ATOM 2307 C CA . GLY A 1 297 ? -5.881 -1.007 31.748 1.00 30.33 297 GLY A CA 1
ATOM 2308 C C . GLY A 1 297 ? -4.728 -0.722 30.783 1.00 30.33 297 GLY A C 1
ATOM 2309 O O . GLY A 1 297 ? -4.198 -1.661 30.207 1.00 30.33 297 GLY A O 1
ATOM 2310 N N . LEU A 1 298 ? -4.305 0.529 30.581 1.00 33.62 298 LEU A N 1
ATOM 2311 C CA . LEU A 1 298 ? -3.069 0.832 29.842 1.00 33.62 298 LEU A CA 1
ATOM 2312 C C . LEU A 1 298 ? -1.884 0.896 30.818 1.00 33.62 298 LEU A C 1
ATOM 2314 O O . LEU A 1 298 ? -1.456 1.971 31.235 1.00 33.62 298 LEU A O 1
ATOM 2318 N N . ARG A 1 299 ? -1.328 -0.265 31.192 1.00 35.03 299 ARG A N 1
ATOM 2319 C CA . ARG A 1 299 ? 0.041 -0.330 31.733 1.00 35.03 299 ARG A CA 1
ATOM 2320 C C . ARG A 1 299 ? 1.015 -0.652 30.601 1.00 35.03 299 ARG A C 1
ATOM 2322 O O . ARG A 1 299 ? 0.978 -1.732 30.032 1.00 35.03 299 ARG A O 1
ATOM 2329 N N . ARG A 1 300 ? 1.851 0.351 30.307 1.00 37.16 300 ARG A N 1
ATOM 2330 C CA . ARG A 1 300 ? 3.189 0.327 29.684 1.00 37.16 300 ARG A CA 1
ATOM 2331 C C . ARG A 1 300 ? 3.448 -0.836 28.713 1.00 37.16 300 ARG A C 1
ATOM 2333 O O . ARG A 1 300 ? 3.915 -1.897 29.111 1.00 37.16 300 ARG A O 1
ATOM 2340 N N . GLY A 1 301 ? 3.236 -0.571 27.423 1.00 36.25 301 GLY A N 1
ATOM 2341 C CA . GLY A 1 301 ? 3.916 -1.313 26.359 1.00 36.25 301 GLY A CA 1
ATOM 2342 C C . GLY A 1 301 ? 5.441 -1.111 26.418 1.00 36.25 301 GLY A C 1
ATOM 2343 O O . GLY A 1 301 ? 5.915 -0.242 27.159 1.00 36.25 301 GLY A O 1
ATOM 2344 N N . PRO A 1 302 ? 6.215 -1.905 25.660 1.00 32.16 302 PRO A N 1
ATOM 2345 C CA . PRO A 1 302 ? 7.671 -1.872 25.703 1.00 32.16 302 PRO A CA 1
ATOM 2346 C C . PRO A 1 302 ? 8.195 -0.472 25.364 1.00 32.16 302 PRO A C 1
ATOM 2348 O O . PRO A 1 302 ? 7.830 0.134 24.355 1.00 32.16 302 PRO A O 1
ATOM 2351 N N . VAL A 1 303 ? 9.035 0.045 26.258 1.00 36.31 303 VAL A N 1
ATOM 2352 C CA . VAL A 1 303 ? 9.739 1.316 26.105 1.00 36.31 303 VAL A CA 1
ATOM 2353 C C . VAL A 1 303 ? 10.798 1.123 25.023 1.00 36.31 303 VAL A C 1
ATOM 2355 O O . VAL A 1 303 ? 11.782 0.422 25.236 1.00 36.31 303 VAL A O 1
ATOM 2358 N N . TRP A 1 304 ? 10.595 1.737 23.858 1.00 36.59 304 TRP A N 1
ATOM 2359 C CA . TRP A 1 304 ? 11.666 1.925 22.880 1.00 36.59 304 TRP A CA 1
ATOM 2360 C C . TRP A 1 304 ? 12.801 2.740 23.524 1.00 36.59 304 TRP A C 1
ATOM 2362 O O . TRP A 1 304 ? 12.510 3.715 24.230 1.00 36.59 304 TRP A O 1
ATOM 2372 N N . PRO A 1 305 ? 14.081 2.374 23.326 1.00 33.81 305 PRO A N 1
ATOM 2373 C CA . PRO A 1 305 ? 15.188 3.068 23.966 1.00 33.81 305 PRO A CA 1
ATOM 2374 C C . PRO A 1 305 ? 15.252 4.524 23.489 1.00 33.81 305 PRO A C 1
ATOM 2376 O O . PRO A 1 305 ? 15.445 4.816 22.311 1.00 33.81 305 PRO A O 1
ATOM 2379 N N . ARG A 1 306 ? 15.095 5.457 24.434 1.00 34.88 306 ARG A N 1
ATOM 2380 C CA . ARG A 1 306 ? 15.408 6.877 24.245 1.00 34.88 306 ARG A CA 1
ATOM 2381 C C . ARG A 1 306 ? 16.928 7.049 24.232 1.00 34.88 306 ARG A C 1
ATOM 2383 O O . ARG A 1 306 ? 17.511 7.431 25.241 1.00 34.88 306 ARG A O 1
ATOM 2390 N N . THR A 1 307 ? 17.580 6.806 23.104 1.00 41.44 307 THR A N 1
ATOM 2391 C CA . THR A 1 307 ? 18.960 7.262 22.876 1.00 41.44 307 THR A CA 1
ATOM 2392 C C . THR A 1 307 ? 18.939 8.563 22.090 1.00 41.44 307 THR A C 1
ATOM 2394 O O . THR A 1 307 ? 19.074 8.560 20.874 1.00 41.44 307 THR A O 1
ATOM 2397 N N . ALA A 1 308 ? 18.731 9.679 22.791 1.00 38.62 308 ALA A N 1
ATOM 2398 C CA . ALA A 1 308 ? 19.109 11.017 22.328 1.00 38.62 308 ALA A CA 1
ATOM 2399 C C . ALA A 1 308 ? 18.950 12.029 23.470 1.00 38.62 308 ALA A C 1
ATOM 2401 O O . ALA A 1 308 ? 17.885 12.631 23.623 1.00 38.62 308 ALA A O 1
ATOM 2402 N N . ARG A 1 309 ? 20.002 12.189 24.284 1.00 34.94 309 ARG A N 1
ATOM 2403 C CA . ARG A 1 309 ? 20.411 13.448 24.944 1.00 34.94 309 ARG A CA 1
ATOM 2404 C C . ARG A 1 309 ? 21.552 13.171 25.923 1.00 34.94 309 ARG A C 1
ATOM 2406 O O . ARG A 1 309 ? 21.315 12.632 26.993 1.00 34.94 309 ARG A O 1
ATOM 2413 N N . HIS A 1 310 ? 22.763 13.544 25.514 1.00 34.84 310 HIS A N 1
ATOM 2414 C CA . HIS A 1 310 ? 23.799 14.244 26.290 1.00 34.84 310 HIS A CA 1
ATOM 2415 C C . HIS A 1 310 ? 25.180 13.965 25.686 1.00 34.84 310 HIS A C 1
ATOM 2417 O O . HIS A 1 310 ? 25.945 13.157 26.190 1.00 34.84 310 HIS A O 1
ATOM 2423 N N . VAL A 1 311 ? 25.521 14.699 24.625 1.00 32.34 311 VAL A N 1
ATOM 2424 C CA . VAL A 1 311 ? 26.918 15.044 24.343 1.00 32.34 311 VAL A CA 1
ATOM 2425 C C . VAL A 1 311 ? 27.032 16.535 24.634 1.00 32.34 311 VAL A C 1
ATOM 2427 O O . VAL A 1 311 ? 26.716 17.378 23.800 1.00 32.34 311 VAL A O 1
ATOM 2430 N N . LYS A 1 312 ? 27.379 16.869 25.880 1.00 32.91 312 LYS A N 1
ATOM 2431 C CA . LYS A 1 312 ? 27.934 18.184 26.202 1.00 32.91 312 LYS A CA 1
ATOM 2432 C C . LYS A 1 312 ? 29.418 18.095 25.864 1.00 32.91 312 LYS A C 1
ATOM 2434 O O . LYS A 1 312 ? 30.153 17.398 26.556 1.00 32.91 312 LYS A O 1
ATOM 2439 N N . LEU A 1 313 ? 29.830 18.785 24.801 1.00 36.62 313 LEU A N 1
ATOM 2440 C CA . LEU A 1 313 ? 31.233 19.104 24.560 1.00 36.62 313 LEU A CA 1
ATOM 2441 C C . LEU A 1 313 ? 31.759 19.882 25.774 1.00 36.62 313 LEU A C 1
ATOM 2443 O O . LEU A 1 313 ? 31.370 21.024 26.009 1.00 36.62 313 LEU A O 1
ATOM 2447 N N . GLY A 1 314 ? 32.625 19.240 26.551 1.00 32.25 314 GLY A N 1
ATOM 2448 C CA . GLY A 1 314 ? 33.458 19.874 27.561 1.00 32.25 314 GLY A CA 1
ATOM 2449 C C . GLY A 1 314 ? 34.898 19.870 27.073 1.00 32.25 314 GLY A C 1
ATOM 2450 O O . GLY A 1 314 ? 35.640 18.936 27.354 1.00 32.25 314 GLY A O 1
ATOM 2451 N N . LEU A 1 315 ? 35.281 20.913 26.337 1.00 37.50 315 LEU A N 1
ATOM 2452 C CA . LEU A 1 315 ? 36.678 21.270 26.105 1.00 37.50 315 LEU A CA 1
ATOM 2453 C C . LEU A 1 315 ? 37.318 21.604 27.461 1.00 37.50 315 LEU A C 1
ATOM 2455 O O . LEU A 1 315 ? 37.064 22.662 28.037 1.00 37.50 315 LEU A O 1
ATOM 2459 N N . ARG A 1 316 ? 38.155 20.702 27.976 1.00 34.31 316 ARG A N 1
ATOM 2460 C CA . ARG A 1 316 ? 39.183 21.034 28.967 1.00 34.31 316 ARG A CA 1
ATOM 2461 C C . ARG A 1 316 ? 40.525 20.563 28.433 1.00 34.31 316 ARG A C 1
ATOM 2463 O O . ARG A 1 316 ? 40.779 19.370 28.326 1.00 34.31 316 ARG A O 1
ATOM 2470 N N . MET A 1 317 ? 41.352 21.547 28.093 1.00 35.78 317 MET A N 1
ATOM 2471 C CA . MET A 1 317 ? 42.770 21.389 27.811 1.00 35.78 317 MET A CA 1
ATOM 2472 C C . MET A 1 317 ? 43.451 20.679 28.986 1.00 35.78 317 MET A C 1
ATOM 2474 O O . MET A 1 317 ? 43.476 21.209 30.098 1.00 35.78 317 MET A O 1
ATOM 2478 N N . MET A 1 318 ? 44.009 19.496 28.737 1.00 33.31 318 MET A N 1
ATOM 2479 C CA . MET A 1 318 ? 45.041 18.912 29.587 1.00 33.31 318 MET A CA 1
ATOM 2480 C C . MET A 1 318 ? 46.402 19.287 29.003 1.00 33.31 318 MET A C 1
ATOM 2482 O O . MET A 1 318 ? 46.691 19.004 27.843 1.00 33.31 318 MET A O 1
ATOM 2486 N N . LYS A 1 319 ? 47.207 19.964 29.827 1.00 35.19 319 LYS A N 1
ATOM 2487 C CA . LYS A 1 319 ? 48.640 20.176 29.611 1.00 35.19 319 LYS A CA 1
ATOM 2488 C C . LYS A 1 319 ? 49.357 18.821 29.483 1.00 35.19 319 LYS A C 1
ATOM 2490 O O . LYS A 1 319 ? 48.996 17.899 30.216 1.00 35.19 319 LYS A O 1
ATOM 2495 N N . PRO A 1 320 ? 50.386 18.707 28.630 1.00 39.75 320 PRO A N 1
ATOM 2496 C CA . PRO A 1 320 ? 51.274 17.550 28.636 1.00 39.75 320 PRO A CA 1
ATOM 2497 C C . PRO A 1 320 ? 52.164 17.569 29.893 1.00 39.75 320 PRO A C 1
ATOM 2499 O O . PRO A 1 320 ? 52.521 18.655 30.360 1.00 39.75 320 PRO A O 1
ATOM 2502 N N . PRO A 1 321 ? 52.530 16.407 30.459 1.00 48.03 321 PRO A N 1
ATOM 2503 C CA . PRO A 1 321 ? 53.589 16.340 31.452 1.00 48.03 321 PRO A CA 1
ATOM 2504 C C . PRO A 1 321 ? 54.963 16.372 30.769 1.00 48.03 321 PRO A C 1
ATOM 2506 O O . PRO A 1 321 ? 55.254 15.569 29.883 1.00 48.03 321 PRO A O 1
ATOM 2509 N N . ASP A 1 322 ? 55.796 17.302 31.229 1.00 36.62 322 ASP A N 1
ATOM 2510 C CA . ASP A 1 322 ? 57.237 17.335 31.001 1.00 36.62 322 ASP A CA 1
ATOM 2511 C C . ASP A 1 322 ? 57.895 16.073 31.574 1.00 36.62 322 ASP A C 1
ATOM 2513 O O . ASP A 1 322 ? 57.726 15.754 32.752 1.00 36.62 322 ASP A O 1
ATOM 2517 N N . CYS A 1 323 ? 58.697 15.388 30.760 1.00 38.44 323 CYS A N 1
ATOM 2518 C CA . CYS A 1 323 ? 59.754 14.493 31.223 1.00 38.44 323 CYS A CA 1
ATOM 2519 C C . CYS A 1 323 ? 60.977 14.669 30.315 1.00 38.44 323 CYS A C 1
ATOM 2521 O O . CYS A 1 323 ? 60.983 14.282 29.148 1.00 38.44 323 CYS A O 1
ATOM 2523 N N . SER A 1 324 ? 61.988 15.310 30.894 1.00 41.88 324 SER A N 1
ATOM 2524 C CA . SER A 1 324 ? 63.326 15.588 30.368 1.00 41.88 324 SER A CA 1
ATOM 2525 C C . SER A 1 324 ? 64.165 14.307 30.150 1.00 41.88 324 SER A C 1
ATOM 2527 O O . SER A 1 324 ? 63.764 13.224 30.581 1.00 41.88 324 SER A O 1
ATOM 2529 N N . PRO A 1 325 ? 65.330 14.402 29.475 1.00 43.84 325 PRO A N 1
ATOM 2530 C CA . PRO A 1 325 ? 65.971 13.281 28.799 1.00 43.84 325 PRO A CA 1
ATOM 2531 C C . PRO A 1 325 ? 66.932 12.504 29.706 1.00 43.84 325 PRO A C 1
ATOM 2533 O O . PRO A 1 325 ? 67.646 13.085 30.523 1.00 43.84 325 PRO A O 1
ATOM 2536 N N . VAL A 1 326 ? 67.023 11.191 29.481 1.00 43.31 326 VAL A N 1
ATOM 2537 C CA . VAL A 1 326 ? 68.144 10.364 29.945 1.00 43.31 326 VAL A CA 1
ATOM 2538 C C . VAL A 1 326 ? 69.026 10.033 28.748 1.00 43.31 326 VAL A C 1
ATOM 2540 O O . VAL A 1 326 ? 68.561 9.599 27.696 1.00 43.31 326 VAL A O 1
ATOM 2543 N N . SER A 1 327 ? 70.311 10.302 28.925 1.00 41.97 327 SER A N 1
ATOM 2544 C CA . SER A 1 327 ? 71.375 10.200 27.945 1.00 41.97 327 SER A CA 1
ATOM 2545 C C . SER A 1 327 ? 72.084 8.836 27.995 1.00 41.97 327 SER A C 1
ATOM 2547 O O . SER A 1 327 ? 72.278 8.257 29.057 1.00 41.97 327 SER A O 1
ATOM 2549 N N . VAL A 1 328 ? 72.528 8.404 26.806 1.00 41.94 328 VAL A N 1
ATOM 2550 C CA . VAL A 1 328 ? 73.774 7.667 26.496 1.00 41.94 328 VAL A CA 1
ATOM 2551 C C . VAL A 1 328 ? 73.938 6.229 27.029 1.00 41.94 328 VAL A C 1
ATOM 2553 O O . VAL A 1 328 ? 74.202 6.008 28.205 1.00 41.94 328 VAL A O 1
ATOM 2556 N N . ARG A 1 329 ? 74.040 5.265 26.096 1.00 41.56 329 ARG A N 1
ATOM 2557 C CA . ARG A 1 329 ? 75.302 4.534 25.833 1.00 41.56 329 ARG A CA 1
ATOM 2558 C C . ARG A 1 329 ? 75.290 3.782 24.498 1.00 41.56 329 ARG A C 1
ATOM 2560 O O . ARG A 1 329 ? 74.358 3.057 24.178 1.00 41.56 329 ARG A O 1
ATOM 2567 N N . GLN A 1 330 ? 76.381 3.980 23.761 1.00 48.16 330 GLN A N 1
ATOM 2568 C CA . GLN A 1 330 ? 76.843 3.195 22.618 1.00 48.16 330 GLN A CA 1
ATOM 2569 C C . GLN A 1 330 ? 77.129 1.740 23.017 1.00 48.16 330 GLN A C 1
ATOM 2571 O O . GLN A 1 330 ? 77.682 1.506 24.092 1.00 48.16 330 GLN A O 1
ATOM 2576 N N . ALA A 1 331 ? 76.905 0.806 22.093 1.00 48.53 331 ALA A N 1
ATOM 2577 C CA . ALA A 1 331 ? 77.817 -0.313 21.862 1.00 48.53 331 ALA A CA 1
ATOM 2578 C C . ALA A 1 331 ? 77.646 -0.836 20.428 1.00 48.53 331 ALA A C 1
ATOM 2580 O O . ALA A 1 331 ? 76.547 -1.166 19.994 1.00 48.53 331 ALA A O 1
ATOM 2581 N N . ASN A 1 332 ? 78.772 -0.854 19.718 1.00 52.84 332 ASN A N 1
ATOM 2582 C CA . ASN A 1 332 ? 79.005 -1.471 18.417 1.00 52.84 332 ASN A CA 1
ATOM 2583 C C . ASN A 1 332 ? 78.635 -2.963 18.411 1.00 52.84 332 ASN A C 1
ATOM 2585 O O . ASN A 1 332 ? 78.711 -3.594 19.463 1.00 52.84 332 ASN A O 1
ATOM 2589 N N . LEU A 1 333 ? 78.407 -3.537 17.224 1.00 48.97 333 LEU A N 1
ATOM 2590 C CA . LEU A 1 333 ? 79.195 -4.672 16.714 1.00 48.97 333 LEU A CA 1
ATOM 2591 C C . LEU A 1 333 ? 78.785 -5.038 15.273 1.00 48.97 333 LEU A C 1
ATOM 2593 O O . LEU A 1 333 ? 77.614 -5.297 15.025 1.00 48.97 333 LEU A O 1
ATOM 2597 N N . ALA A 1 334 ? 79.821 -5.060 14.422 1.00 54.44 334 ALA A N 1
ATOM 2598 C CA . ALA A 1 334 ? 80.039 -5.785 13.160 1.00 54.44 334 ALA A CA 1
ATOM 2599 C C . ALA A 1 334 ? 78.982 -5.697 12.046 1.00 54.44 334 ALA A C 1
ATOM 2601 O O . ALA A 1 334 ? 77.955 -6.402 12.113 1.00 54.44 334 ALA A O 1
#

InterPro domains:
  IPR006694 Fatty acid hydroxylase [PF04116] (118-248)